Protein AF-G7V7B1-F1 (afdb_monomer)

Organism: Thermovirga lienii (strain ATCC BAA-1197 / DSM 17291 / Cas60314) (NCBI:txid580340)

Structure (mmCIF, N/CA/C/O backbone):
data_AF-G7V7B1-F1
#
_entry.id   AF-G7V7B1-F1
#
loop_
_atom_site.group_PDB
_atom_site.id
_atom_site.type_symbol
_atom_site.label_atom_id
_atom_site.label_alt_id
_atom_site.label_comp_id
_atom_site.label_asym_id
_atom_site.label_entity_id
_atom_site.label_seq_id
_atom_site.pdbx_PDB_ins_code
_atom_site.Cartn_x
_atom_site.Cartn_y
_atom_site.Cartn_z
_atom_site.occupancy
_atom_site.B_iso_or_equiv
_atom_site.auth_seq_id
_atom_site.auth_comp_id
_atom_site.auth_asym_id
_atom_site.auth_atom_id
_atom_site.pdbx_PDB_model_num
ATOM 1 N N . MET A 1 1 ? -6.960 -19.349 22.066 1.00 80.69 1 MET A N 1
ATOM 2 C CA . MET A 1 1 ? -5.836 -18.392 22.215 1.00 80.69 1 MET A CA 1
ATOM 3 C C . MET A 1 1 ? -4.649 -18.876 21.386 1.00 80.69 1 MET A C 1
ATOM 5 O O . MET A 1 1 ? -4.657 -20.028 20.990 1.00 80.69 1 MET A O 1
ATOM 9 N N . ILE A 1 2 ? -3.651 -18.029 21.088 1.00 90.62 2 ILE A N 1
ATOM 10 C CA . ILE A 1 2 ? -2.519 -18.373 20.193 1.00 90.62 2 ILE A CA 1
ATOM 11 C C . ILE A 1 2 ? -1.855 -19.714 20.538 1.00 90.62 2 ILE A C 1
ATOM 13 O O . ILE A 1 2 ? -1.586 -20.502 19.638 1.00 90.62 2 ILE A O 1
ATOM 17 N N . ASN A 1 3 ? -1.660 -19.998 21.828 1.00 92.38 3 ASN A N 1
ATOM 18 C CA . ASN A 1 3 ? -1.053 -21.248 22.294 1.00 92.38 3 ASN A CA 1
ATOM 19 C C . ASN 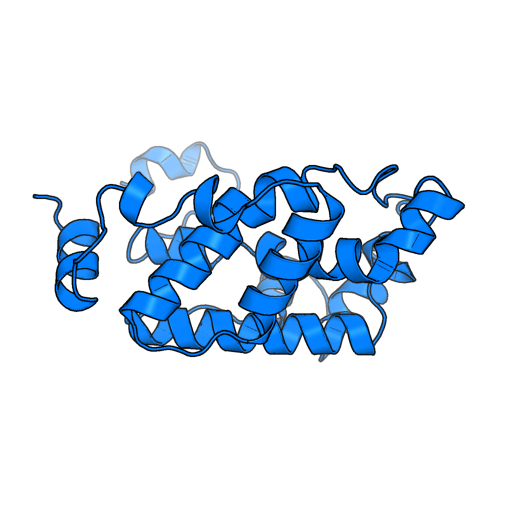A 1 3 ? -1.814 -22.501 21.830 1.00 92.38 3 ASN A C 1
ATOM 21 O O . ASN A 1 3 ? -1.189 -23.532 21.625 1.00 92.38 3 ASN A O 1
ATOM 25 N N . ASP A 1 4 ? -3.128 -22.395 21.617 1.00 95.56 4 ASP A N 1
ATOM 26 C CA . ASP A 1 4 ? -3.980 -23.516 21.201 1.00 95.56 4 ASP A CA 1
ATOM 27 C C . ASP A 1 4 ? -3.823 -23.844 19.710 1.00 95.56 4 ASP A C 1
ATOM 29 O O . ASP A 1 4 ? -4.258 -24.899 19.263 1.00 95.56 4 ASP A O 1
ATOM 33 N N . ILE A 1 5 ? -3.247 -22.925 18.926 1.00 96.06 5 ILE A N 1
ATOM 34 C CA . ILE A 1 5 ? -3.072 -23.097 17.479 1.00 96.06 5 ILE A CA 1
ATOM 35 C C . ILE A 1 5 ? -1.609 -23.060 17.034 1.00 96.06 5 ILE A C 1
ATOM 37 O O . ILE A 1 5 ? -1.323 -23.432 15.902 1.00 96.06 5 ILE A O 1
ATOM 41 N N . GLN A 1 6 ? -0.678 -22.633 17.893 1.00 96.00 6 GLN A N 1
ATOM 42 C CA . GLN A 1 6 ? 0.736 -22.448 17.546 1.00 96.00 6 GLN A CA 1
ATOM 43 C C . GLN A 1 6 ? 1.381 -23.712 16.961 1.00 96.00 6 GLN A C 1
ATOM 45 O O . GLN A 1 6 ? 2.219 -23.596 16.071 1.00 96.00 6 GLN A O 1
ATOM 50 N N . GLU A 1 7 ? 0.985 -24.903 17.416 1.00 96.44 7 GLU A N 1
ATOM 51 C CA . GLU A 1 7 ? 1.515 -26.177 16.909 1.00 96.44 7 GLU A CA 1
A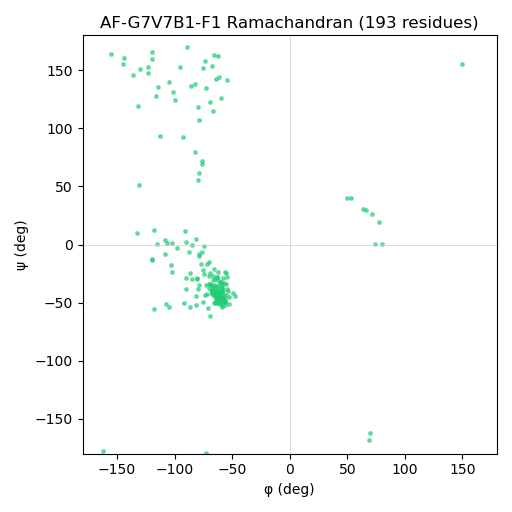TOM 52 C C . GLU A 1 7 ? 1.234 -26.415 15.413 1.00 96.44 7 GLU A C 1
ATOM 54 O O . GLU A 1 7 ? 1.987 -27.128 14.754 1.00 96.44 7 GLU A O 1
ATOM 59 N N . TYR A 1 8 ? 0.194 -25.781 14.857 1.00 96.50 8 TYR A N 1
ATOM 60 C CA . TYR A 1 8 ? -0.178 -25.909 13.445 1.00 96.50 8 TYR A CA 1
ATOM 61 C C . TYR A 1 8 ? 0.542 -24.905 12.534 1.00 96.50 8 TYR A C 1
ATOM 63 O O . TYR A 1 8 ? 0.399 -24.988 11.314 1.00 96.50 8 TYR A O 1
ATOM 71 N N . PHE A 1 9 ? 1.307 -23.956 13.091 1.00 94.81 9 PHE A N 1
ATOM 72 C CA . PHE A 1 9 ? 2.004 -22.928 12.319 1.00 94.81 9 PHE A CA 1
ATOM 73 C C . PHE A 1 9 ? 3.525 -23.066 12.463 1.00 94.81 9 PHE A C 1
ATOM 75 O O . PHE A 1 9 ? 4.043 -23.057 13.578 1.00 94.81 9 PHE A O 1
ATOM 82 N N . PRO A 1 10 ? 4.274 -23.113 11.345 1.00 93.06 10 PRO A N 1
ATOM 83 C CA . PRO A 1 10 ? 5.731 -23.261 11.366 1.00 93.06 10 PRO A CA 1
ATOM 84 C C . PRO A 1 10 ? 6.467 -21.978 11.789 1.00 93.06 10 PRO A C 1
ATOM 86 O O . PRO A 1 10 ? 7.693 -21.964 11.850 1.00 93.06 10 PRO A O 1
ATOM 89 N N . ILE A 1 11 ? 5.729 -20.895 12.053 1.00 91.31 11 ILE A N 1
ATOM 90 C CA . ILE A 1 11 ? 6.247 -19.590 12.462 1.00 91.31 11 ILE A CA 1
ATOM 91 C C . ILE A 1 11 ? 5.628 -19.169 13.802 1.00 91.31 11 ILE A C 1
ATOM 93 O O . ILE A 1 11 ? 4.462 -19.490 14.060 1.00 91.31 11 ILE A O 1
ATOM 97 N N . PRO A 1 12 ? 6.364 -18.431 14.652 1.00 91.50 12 PRO A N 1
ATOM 98 C CA . PRO A 1 12 ? 5.803 -17.870 15.874 1.00 91.50 12 PRO A CA 1
ATOM 99 C C . PRO A 1 12 ? 4.630 -16.935 15.564 1.00 91.50 12 PRO A C 1
ATOM 101 O O . PRO A 1 12 ? 4.760 -15.987 14.788 1.00 91.50 12 PRO A O 1
ATOM 104 N N . LEU A 1 13 ? 3.486 -17.187 16.190 1.00 93.44 13 LEU A N 1
ATOM 105 C CA . LEU A 1 13 ? 2.318 -16.325 16.100 1.00 93.44 13 LEU A CA 1
ATOM 106 C C . LEU A 1 13 ? 2.414 -15.216 17.151 1.00 93.44 13 LEU A C 1
ATOM 108 O O . LEU A 1 13 ? 2.713 -15.463 18.320 1.00 93.44 13 LEU A O 1
ATOM 112 N N . ARG A 1 14 ? 2.096 -13.982 16.750 1.00 91.25 14 ARG A N 1
ATOM 113 C CA . ARG A 1 14 ? 2.013 -12.828 17.653 1.00 91.25 14 ARG A CA 1
ATOM 114 C C . ARG A 1 14 ? 0.580 -12.324 17.723 1.00 91.25 14 ARG A C 1
ATOM 116 O O . ARG A 1 14 ? -0.071 -12.158 16.696 1.00 91.25 14 ARG A O 1
ATOM 123 N N . ALA A 1 15 ? 0.111 -12.032 18.933 1.00 92.56 15 ALA A N 1
ATOM 124 C CA . ALA A 1 15 ? -1.155 -11.337 19.109 1.00 92.56 15 ALA A CA 1
ATOM 125 C C . ALA A 1 15 ? -0.998 -9.890 18.633 1.00 92.56 15 ALA A C 1
ATOM 127 O O . ALA A 1 15 ? -0.141 -9.157 19.131 1.00 92.56 15 ALA A O 1
ATOM 128 N N . ALA A 1 16 ? -1.824 -9.494 17.671 1.00 93.31 16 ALA A N 1
ATOM 129 C CA . ALA A 1 16 ? -2.043 -8.090 17.365 1.00 93.31 16 ALA A CA 1
ATOM 130 C C . ALA A 1 16 ? -2.943 -7.466 18.446 1.00 93.31 16 ALA A C 1
ATOM 132 O O . ALA A 1 16 ? -3.770 -8.155 19.046 1.00 93.31 16 ALA A O 1
ATOM 133 N N . LYS A 1 17 ? -2.800 -6.161 18.676 1.00 93.50 17 LYS A N 1
ATOM 134 C CA . LYS A 1 17 ? -3.619 -5.353 19.582 1.00 93.50 17 LYS A CA 1
ATOM 135 C C . LYS A 1 17 ? -5.096 -5.459 19.222 1.00 93.50 17 LYS A C 1
ATOM 137 O O . LYS A 1 17 ? -5.928 -5.659 20.097 1.00 93.50 17 LYS A O 1
ATOM 142 N N . ASN A 1 18 ? -5.407 -5.323 17.936 1.00 95.06 18 ASN A N 1
ATOM 143 C CA . ASN A 1 18 ? -6.736 -5.514 17.370 1.00 95.06 18 ASN A CA 1
ATOM 144 C C . ASN A 1 18 ? -6.633 -5.716 15.845 1.00 95.06 18 ASN A C 1
ATOM 146 O O . ASN A 1 18 ? -5.538 -5.745 15.278 1.00 95.06 18 ASN A O 1
ATOM 150 N N . VAL A 1 19 ? -7.772 -5.865 15.165 1.00 94.56 19 VAL A N 1
ATOM 151 C CA . VAL A 1 19 ? -7.802 -6.136 13.716 1.00 94.56 19 VAL A CA 1
ATOM 152 C C . VAL A 1 19 ? -7.274 -4.985 12.850 1.00 94.56 19 VAL A C 1
ATOM 154 O O . VAL A 1 19 ? -6.852 -5.248 11.725 1.00 94.56 19 VAL A O 1
ATOM 157 N N . LEU A 1 20 ? -7.233 -3.741 13.349 1.00 96.50 20 LEU A N 1
ATOM 158 C CA . LEU A 1 20 ? -6.642 -2.624 12.601 1.00 96.50 20 LEU A CA 1
ATOM 159 C C . LEU A 1 20 ? -5.128 -2.757 12.495 1.00 96.50 20 LEU A C 1
ATOM 161 O O . LEU A 1 20 ? -4.577 -2.463 11.442 1.00 96.50 20 LEU A O 1
ATOM 165 N N . GLU A 1 21 ? -4.455 -3.248 13.541 1.00 97.38 21 GLU A N 1
ATOM 166 C CA . GLU A 1 21 ? -3.015 -3.521 13.461 1.00 97.38 21 GLU A CA 1
ATOM 167 C C . GLU A 1 21 ? -2.720 -4.533 12.351 1.00 97.38 21 GLU A C 1
ATOM 169 O O . GLU A 1 21 ? -1.801 -4.326 11.571 1.00 97.38 21 GLU A O 1
ATOM 174 N N . ILE A 1 22 ? -3.547 -5.571 12.208 1.00 95.19 22 ILE A N 1
ATOM 175 C CA . ILE A 1 22 ? -3.400 -6.552 11.125 1.00 95.19 22 ILE A CA 1
ATOM 176 C C . ILE A 1 22 ? -3.656 -5.894 9.762 1.00 95.19 22 ILE A C 1
ATOM 178 O O . ILE A 1 22 ? -2.835 -6.022 8.854 1.00 95.19 22 ILE A O 1
ATOM 182 N N . GLY A 1 23 ? -4.773 -5.174 9.619 1.00 95.94 23 GLY A N 1
ATOM 183 C CA . GLY A 1 23 ? -5.161 -4.540 8.356 1.00 95.94 23 GLY A CA 1
ATOM 184 C C . GLY A 1 23 ? -4.143 -3.506 7.867 1.00 95.94 23 GLY A C 1
ATOM 185 O O . GLY A 1 23 ? -3.745 -3.528 6.704 1.00 95.94 23 GLY A O 1
ATOM 186 N N . PHE A 1 24 ? -3.664 -2.642 8.762 1.00 97.75 24 PHE A N 1
ATOM 187 C CA . PHE A 1 24 ? -2.713 -1.575 8.439 1.00 97.75 24 PHE A CA 1
ATOM 188 C C . PHE A 1 24 ? -1.266 -2.074 8.302 1.00 97.75 24 PHE A C 1
ATOM 190 O O . PHE A 1 24 ? -0.397 -1.312 7.879 1.00 97.75 24 PHE A O 1
ATOM 197 N N . SER A 1 25 ? -0.975 -3.332 8.645 1.00 96.62 25 SER A N 1
ATOM 198 C CA . SER A 1 25 ? 0.353 -3.943 8.483 1.00 96.62 25 SER A CA 1
ATOM 199 C C . SER A 1 25 ? 0.568 -4.632 7.132 1.00 96.62 25 SER A C 1
ATOM 201 O O . SER A 1 25 ? 1.643 -5.188 6.911 1.00 96.62 25 SER A O 1
ATOM 203 N N . ASN A 1 26 ? -0.399 -4.604 6.211 1.00 96.88 26 ASN A N 1
ATOM 204 C CA . ASN A 1 26 ? -0.239 -5.247 4.908 1.00 96.88 26 ASN A CA 1
ATOM 205 C C . ASN A 1 26 ? 0.617 -4.400 3.945 1.00 96.88 26 ASN A C 1
ATOM 207 O O . ASN A 1 26 ? 0.153 -3.399 3.405 1.00 96.88 26 ASN A O 1
ATOM 211 N N . MET A 1 27 ? 1.860 -4.822 3.691 1.00 96.50 27 MET A N 1
ATOM 212 C CA . MET A 1 27 ? 2.809 -4.074 2.853 1.00 96.50 27 MET A CA 1
ATOM 213 C C . MET A 1 27 ? 2.466 -4.051 1.360 1.00 96.50 27 MET A C 1
ATOM 215 O O . MET A 1 27 ? 2.980 -3.190 0.641 1.00 96.50 27 MET A O 1
ATOM 219 N N . ASN A 1 28 ? 1.567 -4.921 0.887 1.00 97.88 28 ASN A N 1
ATOM 220 C CA . ASN A 1 28 ? 1.117 -4.906 -0.506 1.00 97.88 28 ASN A CA 1
ATOM 221 C C . ASN A 1 28 ? 0.584 -3.528 -0.906 1.00 97.88 28 ASN A C 1
ATOM 223 O O . ASN A 1 28 ? 0.874 -3.053 -1.999 1.00 97.88 28 ASN A O 1
ATOM 227 N N . MET A 1 29 ? -0.121 -2.857 0.012 1.00 97.69 29 MET A N 1
ATOM 228 C CA . MET A 1 29 ? -0.725 -1.548 -0.231 1.00 97.69 29 MET A CA 1
ATOM 229 C C . MET A 1 29 ? 0.312 -0.464 -0.550 1.00 97.69 29 MET A C 1
ATOM 231 O O . MET A 1 29 ? 0.025 0.457 -1.305 1.00 97.69 29 MET A O 1
ATOM 235 N N . ILE A 1 30 ? 1.520 -0.589 0.007 1.00 98.38 30 ILE A N 1
ATOM 236 C CA . ILE A 1 30 ? 2.620 0.351 -0.213 1.00 98.38 30 ILE A CA 1
ATOM 237 C C . ILE A 1 30 ? 3.315 0.042 -1.534 1.00 98.38 30 ILE A C 1
ATOM 239 O O . ILE A 1 30 ? 3.614 0.945 -2.318 1.00 98.38 30 ILE A O 1
ATOM 243 N N . VAL A 1 31 ? 3.572 -1.241 -1.791 1.00 97.31 31 VAL A N 1
ATOM 244 C CA . VAL A 1 31 ? 4.445 -1.647 -2.890 1.00 97.31 31 VAL A CA 1
ATOM 245 C C . VAL A 1 31 ? 3.683 -1.778 -4.205 1.00 97.31 31 VAL A C 1
ATOM 247 O O . VAL A 1 31 ? 4.075 -1.163 -5.198 1.00 97.31 31 VAL A O 1
ATOM 250 N N . HIS A 1 32 ? 2.601 -2.557 -4.236 1.00 98.31 32 HIS A N 1
ATOM 251 C CA . HIS A 1 32 ? 2.023 -3.009 -5.497 1.00 98.31 32 HIS A CA 1
ATOM 252 C C . HIS A 1 32 ? 1.321 -1.903 -6.294 1.00 98.31 32 HIS A C 1
ATOM 254 O O . HIS A 1 32 ? 1.717 -1.710 -7.449 1.00 98.31 32 HIS A O 1
ATOM 260 N N . PRO A 1 33 ? 0.349 -1.143 -5.739 1.00 98.44 33 PRO A N 1
ATOM 261 C CA . PRO A 1 33 ? -0.392 -0.166 -6.533 1.00 98.44 33 PRO A CA 1
ATOM 262 C C . PRO A 1 33 ? 0.520 0.908 -7.121 1.00 98.44 33 PRO A C 1
ATOM 264 O O . PRO A 1 33 ? 0.431 1.217 -8.308 1.00 98.44 33 PRO A O 1
ATOM 267 N N . THR A 1 34 ? 1.463 1.404 -6.316 1.00 98.31 34 THR A N 1
ATOM 268 C CA . THR A 1 34 ? 2.449 2.409 -6.727 1.00 98.31 34 THR A CA 1
ATOM 269 C C . THR A 1 34 ? 3.335 1.908 -7.865 1.00 98.31 34 THR A C 1
ATOM 271 O O . THR A 1 34 ? 3.520 2.614 -8.858 1.00 98.31 34 THR A O 1
ATOM 274 N N . THR A 1 35 ? 3.872 0.686 -7.755 1.00 98.44 35 THR A N 1
ATOM 275 C CA . THR A 1 35 ? 4.753 0.130 -8.789 1.00 98.44 35 THR A CA 1
ATOM 276 C C . THR A 1 35 ? 3.998 -0.147 -10.083 1.00 98.44 35 THR A C 1
ATOM 278 O O . THR A 1 35 ? 4.521 0.176 -11.149 1.00 98.44 35 THR A O 1
ATOM 281 N N . VAL A 1 36 ? 2.778 -0.697 -10.023 1.00 98.56 36 VAL A N 1
ATOM 282 C CA . VAL A 1 36 ? 1.967 -0.930 -11.231 1.00 98.56 36 VAL A CA 1
ATOM 283 C C . VAL A 1 36 ? 1.613 0.392 -11.903 1.00 98.56 36 VAL A C 1
ATOM 285 O O . VAL A 1 36 ? 1.872 0.541 -13.094 1.00 98.56 36 VAL A O 1
ATOM 288 N N . LEU A 1 37 ? 1.091 1.366 -11.150 1.00 98.62 37 LEU A N 1
ATOM 289 C CA . LEU A 1 37 ? 0.693 2.671 -11.682 1.00 98.62 37 LEU A CA 1
ATOM 290 C C . LEU A 1 37 ? 1.853 3.365 -12.408 1.00 98.62 37 LEU A C 1
ATOM 292 O O . LEU A 1 37 ? 1.705 3.801 -13.548 1.00 98.62 37 LEU A O 1
ATOM 296 N N . LEU A 1 38 ? 3.030 3.417 -11.779 1.00 98.62 38 LEU A N 1
ATOM 297 C CA . LEU A 1 38 ? 4.207 4.081 -12.349 1.00 98.62 38 LEU A CA 1
ATOM 298 C C . LEU A 1 38 ? 4.904 3.277 -13.457 1.00 98.62 38 LEU A C 1
ATOM 300 O O . LEU A 1 38 ? 5.807 3.800 -14.109 1.00 98.62 38 LEU A O 1
ATOM 304 N N . ASN A 1 39 ? 4.474 2.038 -13.706 1.00 98.69 39 ASN A N 1
ATOM 305 C CA . ASN A 1 39 ? 4.945 1.210 -14.813 1.00 98.69 39 ASN A CA 1
ATOM 306 C C . ASN A 1 39 ? 3.825 0.838 -15.802 1.00 98.69 39 ASN A C 1
ATOM 308 O O . ASN A 1 39 ? 4.068 -0.005 -16.660 1.00 98.69 39 ASN A O 1
ATOM 312 N N . ALA A 1 40 ? 2.638 1.457 -15.746 1.00 98.56 40 ALA A N 1
ATOM 313 C CA . ALA A 1 40 ? 1.477 1.064 -16.556 1.00 98.56 40 ALA A CA 1
ATOM 314 C C . ALA A 1 40 ? 1.800 0.974 -18.061 1.00 98.56 40 ALA A C 1
ATOM 316 O O . ALA A 1 40 ? 1.640 -0.082 -18.670 1.00 98.56 40 ALA A O 1
ATOM 317 N N . GLY A 1 41 ? 2.396 2.024 -18.638 1.00 98.25 41 GLY A N 1
ATOM 318 C CA . GLY A 1 41 ? 2.798 2.008 -20.050 1.00 98.25 41 GLY A CA 1
ATOM 319 C C . GLY A 1 41 ? 3.901 0.988 -20.374 1.00 98.25 41 GLY A C 1
ATOM 320 O O . GLY A 1 41 ? 3.946 0.447 -21.479 1.00 98.25 41 GLY A O 1
ATOM 321 N N . ARG A 1 42 ? 4.786 0.668 -19.418 1.00 98.06 42 ARG A N 1
ATOM 322 C CA . ARG A 1 42 ? 5.798 -0.390 -19.587 1.00 98.06 42 ARG A CA 1
ATOM 323 C C . ARG A 1 42 ? 5.155 -1.774 -19.561 1.00 98.06 42 ARG A C 1
ATOM 325 O O . ARG A 1 42 ? 5.512 -2.610 -20.384 1.00 98.06 42 ARG A O 1
ATOM 332 N N . ILE A 1 43 ? 4.207 -2.002 -18.653 1.00 98.56 43 ILE A N 1
ATOM 333 C CA . ILE A 1 43 ? 3.425 -3.240 -18.572 1.00 98.56 43 ILE A CA 1
ATOM 334 C C . ILE A 1 43 ? 2.728 -3.488 -19.909 1.00 98.56 43 ILE A C 1
ATOM 336 O O . ILE A 1 43 ? 2.928 -4.541 -20.506 1.00 98.56 43 ILE A O 1
ATOM 340 N N . GLU A 1 44 ? 2.007 -2.495 -20.427 1.00 98.06 44 GLU A N 1
ATOM 341 C CA . GLU A 1 44 ? 1.258 -2.626 -21.680 1.00 98.06 44 GLU A CA 1
ATOM 342 C C . GLU A 1 44 ? 2.165 -2.815 -22.902 1.00 98.06 44 GLU A C 1
ATOM 344 O O . GLU A 1 44 ? 1.886 -3.656 -23.753 1.00 98.06 44 GLU A O 1
ATOM 349 N N . SER A 1 45 ? 3.270 -2.068 -22.993 1.00 98.12 45 SER A N 1
ATOM 350 C CA . SER A 1 45 ? 4.161 -2.131 -24.164 1.00 98.12 45 SER A CA 1
ATOM 351 C C . SER A 1 45 ? 5.031 -3.386 -24.222 1.00 98.12 45 SER A C 1
ATOM 353 O O . SER A 1 45 ? 5.446 -3.786 -25.308 1.00 98.12 45 SER A O 1
ATOM 355 N N . THR A 1 46 ? 5.319 -4.004 -23.075 1.00 97.56 46 THR A N 1
ATOM 356 C CA . THR A 1 46 ? 6.195 -5.187 -22.990 1.00 97.56 46 THR A CA 1
ATOM 357 C C . THR A 1 46 ? 5.442 -6.477 -22.674 1.00 97.56 46 THR A C 1
ATOM 359 O O . THR A 1 46 ? 6.040 -7.547 -22.700 1.00 97.56 46 THR A O 1
ATOM 362 N N . GLY A 1 47 ? 4.148 -6.402 -22.346 1.00 97.12 47 GLY A N 1
ATOM 363 C CA . GLY A 1 47 ? 3.401 -7.540 -21.808 1.00 97.12 47 GLY A CA 1
ATOM 364 C C . GLY A 1 47 ? 3.934 -8.009 -20.451 1.00 97.12 47 GLY A C 1
ATOM 365 O O . GLY A 1 47 ? 3.873 -9.202 -20.152 1.00 97.12 47 GLY A O 1
ATOM 366 N N . GLY A 1 48 ? 4.490 -7.090 -19.654 1.00 96.25 48 GLY A N 1
ATOM 367 C CA . GLY A 1 48 ? 5.098 -7.391 -18.354 1.00 96.25 48 GLY A CA 1
ATOM 368 C C . GLY A 1 48 ? 6.497 -8.014 -18.425 1.00 96.25 48 GLY A C 1
ATOM 369 O O . GLY A 1 48 ? 6.939 -8.614 -17.448 1.00 96.25 48 GLY A O 1
ATOM 370 N N . ASP A 1 49 ? 7.211 -7.887 -19.548 1.00 96.38 49 ASP A N 1
ATOM 371 C CA . ASP A 1 49 ? 8.555 -8.464 -19.716 1.00 96.38 49 ASP A CA 1
ATOM 372 C C . ASP A 1 49 ? 9.652 -7.620 -19.034 1.00 96.38 49 ASP A C 1
ATOM 374 O O . ASP A 1 49 ? 10.538 -7.034 -19.659 1.00 96.38 49 ASP A O 1
ATOM 378 N N . PHE A 1 50 ? 9.542 -7.493 -17.713 1.00 96.00 50 PHE A N 1
ATOM 379 C CA . PHE A 1 50 ? 10.550 -6.917 -16.831 1.00 96.00 50 PHE A CA 1
ATOM 380 C C . PHE A 1 50 ? 10.391 -7.464 -15.408 1.00 96.00 50 PHE A C 1
ATOM 382 O O . PHE A 1 50 ? 9.351 -8.018 -15.049 1.00 96.00 50 PHE A O 1
ATOM 389 N N . ARG A 1 51 ? 11.420 -7.292 -14.573 1.00 95.50 51 ARG A N 1
ATOM 390 C CA . ARG A 1 51 ? 11.374 -7.694 -13.162 1.00 95.50 51 ARG A CA 1
ATOM 391 C C . ARG A 1 51 ? 10.621 -6.642 -12.357 1.00 95.50 51 ARG A C 1
ATOM 393 O O . ARG A 1 51 ? 11.063 -5.494 -12.277 1.00 95.50 51 ARG A O 1
ATOM 400 N N . PHE A 1 52 ? 9.512 -7.015 -11.739 1.00 95.94 52 PHE A N 1
ATOM 401 C CA . PHE A 1 52 ? 8.595 -6.111 -11.055 1.00 95.94 52 PHE A CA 1
ATOM 402 C C . PHE A 1 52 ? 9.288 -5.287 -9.968 1.00 95.94 52 PHE A C 1
ATOM 404 O O . PHE A 1 52 ? 9.174 -4.062 -9.946 1.00 95.94 52 PHE A O 1
ATOM 411 N N . TYR A 1 53 ? 10.054 -5.947 -9.097 1.00 95.56 53 TYR A N 1
ATOM 412 C CA . TYR A 1 53 ? 10.780 -5.270 -8.025 1.00 95.56 53 TYR A CA 1
ATOM 413 C C . TYR A 1 53 ? 12.089 -4.660 -8.532 1.00 95.56 53 TYR A C 1
ATOM 415 O O . TYR A 1 53 ? 12.307 -3.464 -8.362 1.00 95.56 53 TYR A O 1
ATOM 423 N N . THR A 1 54 ? 12.937 -5.447 -9.203 1.00 95.00 54 THR A N 1
ATOM 424 C CA . THR A 1 54 ? 14.271 -4.992 -9.634 1.00 95.00 54 THR A CA 1
ATOM 425 C C . THR A 1 54 ? 14.238 -3.859 -10.656 1.00 95.00 54 THR A C 1
ATOM 427 O O . THR A 1 54 ? 15.021 -2.920 -10.541 1.00 95.00 54 THR A O 1
ATOM 430 N N . ASP A 1 55 ? 13.359 -3.937 -11.656 1.00 95.69 55 ASP A N 1
ATOM 431 C CA . ASP A 1 55 ? 13.296 -2.948 -12.735 1.00 95.69 55 ASP A CA 1
ATOM 432 C C . ASP A 1 55 ? 12.141 -1.953 -12.559 1.00 95.69 55 ASP A C 1
ATOM 434 O O . ASP A 1 55 ? 12.195 -0.863 -13.133 1.00 95.69 55 ASP A O 1
ATOM 438 N N . GLY A 1 56 ? 11.089 -2.328 -11.821 1.00 96.69 56 GLY A N 1
ATOM 439 C CA . GLY A 1 56 ? 9.897 -1.502 -11.618 1.00 96.69 56 GLY A CA 1
ATOM 440 C C . GLY A 1 56 ? 9.975 -0.571 -10.407 1.00 96.69 56 GLY A C 1
ATOM 441 O O . GLY A 1 56 ? 9.386 0.513 -10.443 1.00 96.69 56 GLY A O 1
ATOM 442 N N . VAL A 1 57 ? 10.727 -0.932 -9.361 1.00 97.38 57 VAL A N 1
ATOM 443 C CA . VAL A 1 57 ? 10.992 -0.047 -8.218 1.00 97.38 57 VAL A CA 1
ATOM 444 C C . VAL A 1 57 ? 12.295 0.699 -8.485 1.00 97.38 57 VAL A C 1
ATOM 446 O O . VAL A 1 57 ? 13.378 0.218 -8.187 1.00 97.38 57 VAL A O 1
ATOM 449 N N . THR A 1 58 ? 12.201 1.889 -9.071 1.00 97.81 58 THR A N 1
ATOM 450 C CA . THR A 1 58 ? 13.339 2.815 -9.233 1.00 97.81 58 THR A CA 1
ATOM 451 C C . THR A 1 58 ? 13.463 3.744 -8.013 1.00 97.81 58 THR A C 1
ATOM 453 O O . THR A 1 58 ? 12.536 3.792 -7.201 1.00 97.81 58 THR A O 1
ATOM 456 N N . PRO A 1 59 ? 14.549 4.533 -7.850 1.00 98.19 59 PRO A N 1
ATOM 457 C CA . PRO A 1 59 ? 14.713 5.402 -6.678 1.00 98.19 59 PRO A CA 1
ATOM 458 C C . PRO A 1 59 ? 13.530 6.346 -6.414 1.00 98.19 59 PRO A C 1
ATOM 460 O O . PRO A 1 59 ? 13.121 6.528 -5.269 1.00 98.19 59 PRO A O 1
ATOM 463 N N . SER A 1 60 ? 12.940 6.924 -7.463 1.00 98.56 60 SER A N 1
ATOM 464 C CA . SER A 1 60 ? 11.774 7.807 -7.327 1.00 98.56 60 SER A CA 1
ATOM 465 C C . SER A 1 60 ? 10.493 7.049 -6.980 1.00 98.56 60 SER A C 1
ATOM 467 O O . SER A 1 60 ? 9.690 7.564 -6.205 1.00 98.56 60 SER A O 1
ATOM 469 N N . VAL A 1 61 ? 10.319 5.829 -7.503 1.00 98.56 61 VAL A N 1
ATOM 470 C CA . VAL A 1 61 ? 9.195 4.947 -7.141 1.00 98.56 61 VAL A CA 1
ATOM 471 C C . VAL A 1 61 ? 9.304 4.561 -5.666 1.00 98.56 61 VAL A C 1
ATOM 473 O O . VAL A 1 61 ? 8.358 4.776 -4.916 1.00 98.56 61 VAL A O 1
ATOM 476 N N . GLY A 1 62 ? 10.481 4.104 -5.224 1.00 98.50 62 GLY A N 1
ATOM 477 C CA . GLY A 1 62 ? 10.754 3.779 -3.820 1.00 98.50 62 GLY A CA 1
ATOM 478 C C . GLY A 1 62 ? 10.512 4.965 -2.884 1.00 98.50 62 GLY A C 1
ATOM 479 O O . GLY A 1 62 ? 9.842 4.826 -1.866 1.00 98.50 62 GLY A O 1
ATOM 480 N N . LYS A 1 63 ? 10.952 6.170 -3.271 1.00 98.62 63 LYS A N 1
ATOM 481 C CA . LYS A 1 63 ? 10.667 7.395 -2.510 1.00 98.62 63 LYS A CA 1
ATOM 482 C C . LYS A 1 63 ? 9.164 7.667 -2.373 1.00 98.62 63 LYS A C 1
ATOM 484 O O . LYS A 1 63 ? 8.727 8.096 -1.308 1.00 98.62 63 LYS A O 1
ATOM 489 N N . LEU A 1 64 ? 8.373 7.457 -3.428 1.00 98.69 64 LEU A N 1
ATOM 490 C CA . LEU A 1 64 ? 6.922 7.647 -3.357 1.00 98.69 64 LEU A CA 1
ATOM 491 C C . LEU A 1 64 ? 6.266 6.606 -2.441 1.00 98.69 64 LEU A C 1
ATOM 493 O O . LEU A 1 64 ? 5.412 6.968 -1.636 1.00 98.69 64 LEU A O 1
ATOM 497 N N . GLN A 1 65 ? 6.719 5.352 -2.503 1.00 98.81 65 GLN A N 1
ATOM 498 C CA . GLN A 1 65 ? 6.284 4.284 -1.598 1.00 98.81 65 GLN A CA 1
ATOM 499 C C . GLN A 1 65 ? 6.581 4.637 -0.131 1.00 98.81 65 GLN A C 1
ATOM 501 O O . GLN A 1 65 ? 5.730 4.458 0.733 1.00 98.81 65 GLN A O 1
ATOM 506 N N . GLU A 1 66 ? 7.743 5.222 0.164 1.00 98.81 66 GLU A N 1
ATOM 507 C CA . GLU A 1 66 ? 8.079 5.690 1.516 1.00 98.81 66 GLU A CA 1
ATOM 508 C C . GLU A 1 66 ? 7.210 6.869 1.978 1.00 98.81 66 GLU A C 1
ATOM 510 O O . GLU A 1 66 ? 6.883 6.970 3.159 1.00 98.81 66 GLU A O 1
ATOM 515 N N . LEU A 1 67 ? 6.829 7.781 1.077 1.00 98.81 67 LEU A N 1
ATOM 516 C CA . LEU A 1 67 ? 5.905 8.873 1.405 1.00 98.81 67 LEU A CA 1
ATOM 517 C C . LEU A 1 67 ? 4.499 8.342 1.704 1.00 98.81 67 LEU A C 1
ATOM 519 O O . LEU A 1 67 ? 3.897 8.741 2.696 1.00 98.81 67 LEU A O 1
ATOM 523 N N . MET A 1 68 ? 4.027 7.395 0.899 1.00 98.69 68 MET A N 1
ATOM 524 C CA . MET A 1 68 ? 2.770 6.688 1.128 1.00 98.69 68 MET A CA 1
ATOM 525 C C . MET A 1 68 ? 2.782 5.917 2.459 1.00 98.69 68 MET A C 1
ATOM 527 O O . MET A 1 68 ? 1.808 5.928 3.211 1.00 98.69 68 MET A O 1
ATOM 531 N N . ASP A 1 69 ? 3.912 5.295 2.805 1.00 98.88 69 ASP A N 1
ATOM 532 C CA . ASP A 1 69 ? 4.080 4.601 4.082 1.00 98.88 69 ASP A CA 1
ATOM 533 C C . ASP A 1 69 ? 4.033 5.562 5.279 1.00 98.88 69 ASP A C 1
ATOM 535 O O . ASP A 1 69 ? 3.478 5.232 6.328 1.00 98.88 69 ASP A O 1
ATOM 539 N N . LYS A 1 70 ? 4.546 6.791 5.129 1.00 98.81 70 LYS A N 1
ATOM 540 C CA . LYS A 1 70 ? 4.433 7.820 6.176 1.00 98.81 70 LYS A CA 1
ATOM 541 C C . LYS A 1 70 ? 2.981 8.189 6.462 1.00 98.81 70 LYS A C 1
ATOM 543 O O . LYS A 1 70 ? 2.646 8.325 7.639 1.00 98.81 70 LYS A O 1
ATOM 548 N N . GLU A 1 71 ? 2.145 8.313 5.433 1.00 98.88 71 GLU A N 1
ATOM 549 C CA . GLU A 1 71 ? 0.700 8.533 5.590 1.00 98.88 71 GLU A CA 1
ATOM 550 C C . GLU A 1 71 ? 0.063 7.353 6.337 1.00 98.88 71 GLU A C 1
ATOM 552 O O . GLU A 1 71 ? -0.556 7.549 7.383 1.00 98.88 71 GLU A O 1
ATOM 557 N N . ARG A 1 72 ? 0.336 6.108 5.916 1.00 98.81 72 ARG A N 1
ATOM 558 C CA . ARG A 1 72 ? -0.121 4.892 6.619 1.00 98.81 72 ARG A CA 1
ATOM 559 C C . ARG A 1 72 ? 0.250 4.897 8.106 1.00 98.81 72 ARG A C 1
ATOM 561 O O . ARG A 1 72 ? -0.581 4.587 8.960 1.00 98.81 72 ARG A O 1
ATOM 568 N N . LEU A 1 73 ? 1.485 5.271 8.438 1.00 98.81 73 LEU A N 1
ATOM 569 C CA . LEU A 1 73 ? 1.948 5.359 9.824 1.00 98.81 73 LEU A CA 1
ATOM 570 C C . LEU A 1 73 ? 1.289 6.507 10.606 1.00 98.81 73 LEU A C 1
ATOM 572 O O . LEU A 1 73 ? 1.081 6.374 11.813 1.00 98.81 73 LEU A O 1
ATOM 576 N N . GLN A 1 74 ? 0.975 7.635 9.962 1.00 98.81 74 GLN A N 1
ATOM 577 C CA . GLN A 1 74 ? 0.215 8.727 10.584 1.00 98.81 74 GLN A CA 1
ATOM 578 C C . GLN A 1 74 ? -1.204 8.275 10.937 1.00 98.81 74 GLN A C 1
ATOM 580 O O . GLN A 1 74 ? -1.630 8.485 12.074 1.00 98.81 74 GLN A O 1
ATOM 585 N N . ILE A 1 75 ? -1.876 7.578 10.018 1.00 98.75 75 ILE A N 1
ATOM 586 C CA . ILE A 1 75 ? -3.205 6.996 10.244 1.00 98.75 75 ILE A CA 1
ATOM 587 C C . ILE A 1 75 ? -3.139 6.007 11.408 1.00 98.75 75 ILE A C 1
ATOM 589 O O . ILE A 1 75 ? -3.879 6.136 12.378 1.00 98.75 75 ILE A O 1
ATOM 593 N N . ALA A 1 76 ? -2.185 5.073 11.383 1.00 98.50 76 ALA A N 1
ATOM 594 C CA . ALA A 1 76 ? -2.011 4.095 12.453 1.00 98.50 76 ALA A CA 1
ATOM 595 C C . ALA A 1 76 ? -1.841 4.749 13.838 1.00 98.50 76 ALA A C 1
ATOM 597 O O . ALA A 1 76 ? -2.488 4.330 14.802 1.00 98.50 76 ALA A O 1
ATOM 598 N N . ARG A 1 77 ? -1.038 5.819 13.936 1.00 98.56 77 ARG A N 1
ATOM 599 C CA . ARG A 1 77 ? -0.862 6.572 15.188 1.00 98.56 77 ARG A CA 1
ATOM 600 C C . ARG A 1 77 ? -2.153 7.229 15.669 1.00 98.56 77 ARG A C 1
ATOM 602 O O . ARG A 1 77 ? -2.392 7.231 16.875 1.00 98.56 77 ARG A O 1
ATOM 609 N N . ALA A 1 78 ? -2.995 7.733 14.765 1.00 98.38 78 ALA A N 1
ATOM 610 C CA . ALA A 1 78 ? -4.293 8.300 15.133 1.00 98.38 78 ALA A CA 1
ATOM 611 C C . ALA A 1 78 ? -5.236 7.257 15.765 1.00 98.38 78 ALA A C 1
ATOM 613 O O . ALA A 1 78 ? -6.025 7.593 16.644 1.00 98.38 78 ALA A O 1
ATOM 614 N N . TYR A 1 79 ? -5.074 5.977 15.410 1.00 97.94 79 TYR A N 1
ATOM 615 C CA . TYR A 1 79 ? -5.771 4.842 16.033 1.00 97.94 79 TYR A CA 1
ATOM 616 C C . TYR A 1 79 ? -5.006 4.217 17.220 1.00 97.94 79 TYR A C 1
ATOM 618 O O . TYR A 1 79 ? -5.352 3.138 17.711 1.00 97.94 79 TYR A O 1
ATOM 626 N N . GLY A 1 80 ? -3.952 4.881 17.709 1.00 97.06 80 GLY A N 1
ATOM 627 C CA . GLY A 1 80 ? -3.148 4.417 18.840 1.00 97.06 80 GLY A CA 1
ATOM 628 C C . GLY A 1 80 ? -2.356 3.137 18.552 1.00 97.06 80 GLY A C 1
ATOM 629 O O . GLY A 1 80 ? -2.153 2.324 19.463 1.00 97.06 80 GLY A O 1
ATOM 630 N N . LEU A 1 81 ? -1.961 2.925 17.294 1.00 97.75 81 LEU A N 1
ATOM 631 C CA . LEU A 1 81 ? -1.154 1.796 16.837 1.00 97.75 81 LEU A CA 1
ATOM 632 C C . LEU A 1 81 ? 0.284 2.244 16.556 1.00 97.75 81 LEU A C 1
ATOM 634 O O . LEU A 1 81 ? 0.518 3.293 15.959 1.00 97.75 81 LEU A O 1
ATOM 638 N N . ASN A 1 82 ? 1.242 1.399 16.934 1.00 96.19 82 ASN A N 1
ATOM 639 C CA . ASN A 1 82 ? 2.661 1.579 16.633 1.00 96.1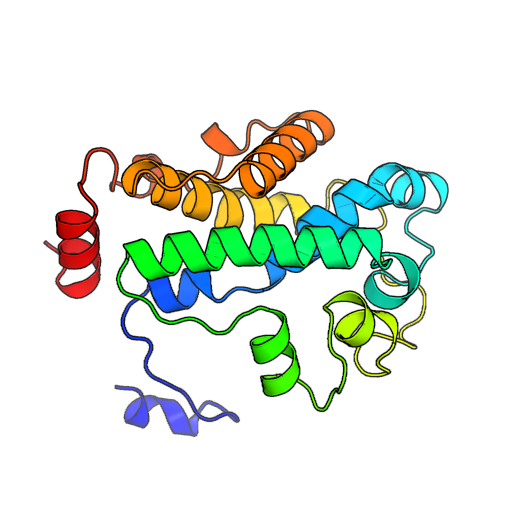9 82 ASN A CA 1
ATOM 640 C C . ASN A 1 82 ? 3.086 0.483 15.657 1.00 96.19 82 ASN A C 1
ATOM 642 O O . ASN A 1 82 ? 3.399 -0.632 16.070 1.00 96.19 82 ASN A O 1
ATOM 646 N N . LEU A 1 83 ? 3.038 0.789 14.363 1.00 97.56 83 LEU A N 1
ATOM 647 C CA . LEU A 1 83 ? 3.402 -0.151 13.305 1.00 97.56 83 LEU A CA 1
ATOM 648 C C . LEU A 1 83 ? 4.853 0.056 12.882 1.00 97.56 83 LEU A C 1
ATOM 650 O O . LEU A 1 83 ? 5.362 1.174 12.939 1.00 97.56 83 LEU A O 1
ATOM 654 N N . LEU A 1 84 ? 5.478 -1.013 12.391 1.00 97.81 84 LEU A N 1
ATOM 655 C CA . LEU A 1 84 ? 6.731 -0.912 11.647 1.00 97.81 84 LEU A CA 1
ATOM 656 C C . LEU A 1 84 ? 6.495 -0.126 10.354 1.00 97.81 84 LEU A C 1
ATOM 658 O O . LEU A 1 84 ? 5.455 -0.295 9.704 1.00 97.81 84 LEU A O 1
ATOM 662 N N . SER A 1 85 ? 7.461 0.701 9.968 1.00 98.38 85 SER A N 1
ATOM 663 C CA . SER A 1 85 ? 7.569 1.215 8.601 1.00 98.38 85 SER A CA 1
ATOM 664 C C . SER A 1 85 ? 7.784 0.072 7.608 1.00 98.38 85 SER A C 1
ATOM 666 O O . SER A 1 85 ? 8.202 -1.025 7.983 1.00 98.38 85 SER A O 1
ATOM 668 N N . ALA A 1 86 ? 7.539 0.325 6.325 1.00 97.62 86 ALA A N 1
ATOM 669 C CA . ALA A 1 86 ? 7.784 -0.653 5.272 1.00 97.62 86 ALA A CA 1
ATOM 670 C C . ALA A 1 86 ? 9.252 -1.113 5.247 1.0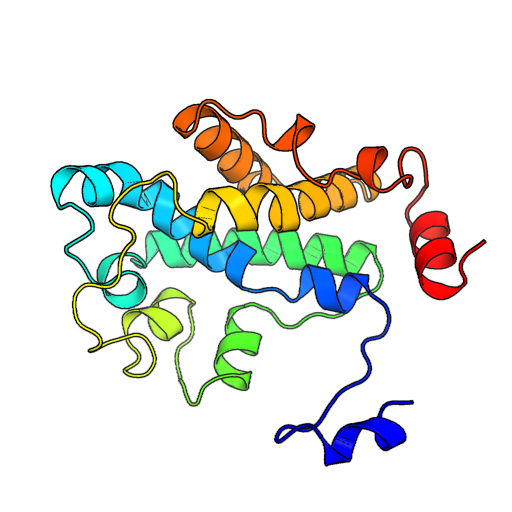0 97.62 86 ALA A C 1
ATOM 672 O O . ALA A 1 86 ? 9.522 -2.303 5.108 1.00 97.62 86 ALA A O 1
ATOM 673 N N . ILE A 1 87 ? 10.200 -0.195 5.467 1.00 97.81 87 ILE A N 1
ATOM 674 C CA . ILE A 1 87 ? 11.638 -0.499 5.561 1.00 97.81 87 ILE A CA 1
ATOM 675 C C . ILE A 1 87 ? 11.915 -1.459 6.726 1.00 97.81 87 ILE A C 1
ATOM 677 O O . ILE A 1 87 ? 12.549 -2.498 6.534 1.00 97.81 87 ILE A O 1
ATOM 681 N N . GLU A 1 88 ? 11.426 -1.141 7.927 1.00 97.56 88 GLU A N 1
ATOM 682 C CA . GLU A 1 88 ? 11.613 -1.984 9.117 1.00 97.56 88 GLU A CA 1
ATOM 683 C C . GLU A 1 88 ? 10.932 -3.349 8.963 1.00 97.56 88 GLU A C 1
ATOM 685 O O . GLU A 1 88 ? 11.500 -4.377 9.341 1.00 97.56 88 GLU A O 1
ATOM 690 N N . TRP A 1 89 ? 9.733 -3.375 8.376 1.00 96.12 89 TRP A N 1
ATOM 691 C CA . TRP A 1 89 ? 8.999 -4.609 8.123 1.00 96.12 89 TRP A CA 1
ATOM 692 C C . TRP A 1 89 ? 9.755 -5.512 7.147 1.00 96.12 89 TRP A C 1
ATOM 694 O O . TRP A 1 89 ? 9.950 -6.688 7.446 1.00 96.12 89 TRP A O 1
ATOM 704 N N . ILE A 1 90 ? 10.250 -4.971 6.027 1.00 94.81 90 ILE A N 1
ATOM 705 C CA . ILE A 1 90 ? 11.002 -5.746 5.029 1.00 94.81 90 ILE A CA 1
ATOM 706 C C . ILE A 1 90 ? 12.277 -6.333 5.650 1.00 94.81 90 ILE A C 1
ATOM 708 O O . ILE A 1 90 ? 12.537 -7.521 5.467 1.00 94.81 90 ILE A O 1
ATOM 712 N N . LYS A 1 91 ? 13.026 -5.543 6.434 1.00 94.94 91 LYS A N 1
ATOM 713 C CA . LYS A 1 91 ? 14.223 -6.013 7.160 1.00 94.94 91 LYS A CA 1
ATOM 714 C C . LYS A 1 91 ? 13.906 -7.092 8.204 1.00 94.94 91 LYS A C 1
ATOM 716 O O . LYS A 1 91 ? 14.757 -7.919 8.511 1.00 94.94 91 LYS A O 1
ATOM 721 N N . THR A 1 92 ? 12.694 -7.087 8.760 1.00 92.69 92 THR A N 1
ATOM 722 C CA . THR A 1 92 ? 12.242 -8.114 9.714 1.00 92.69 92 THR A CA 1
ATOM 723 C C . THR A 1 92 ? 11.804 -9.392 8.999 1.00 92.69 92 THR A C 1
ATOM 725 O O . THR A 1 92 ? 12.043 -10.492 9.491 1.00 92.69 92 THR A O 1
ATOM 728 N N . ALA A 1 93 ? 11.145 -9.255 7.848 1.00 89.62 93 ALA A N 1
ATOM 729 C CA . ALA A 1 93 ? 10.592 -10.374 7.094 1.00 89.62 93 ALA A CA 1
ATOM 730 C C . ALA A 1 93 ? 11.646 -11.107 6.248 1.00 89.62 93 ALA A C 1
ATOM 732 O O . ALA A 1 93 ? 11.510 -12.308 6.012 1.00 89.62 93 ALA A O 1
ATOM 733 N N . TYR A 1 94 ? 12.694 -10.407 5.807 1.00 89.12 94 TYR A N 1
ATOM 734 C CA . TYR A 1 94 ? 13.695 -10.940 4.888 1.00 89.12 94 TYR A CA 1
ATOM 735 C C . TYR A 1 94 ? 15.117 -10.563 5.325 1.00 89.12 94 TYR A C 1
ATOM 737 O O . TYR A 1 94 ? 15.328 -9.464 5.834 1.00 89.12 94 TYR A O 1
ATOM 745 N N . PRO A 1 95 ? 16.117 -11.437 5.094 1.00 88.81 95 PRO A N 1
ATOM 746 C CA . PRO A 1 95 ? 17.513 -11.185 5.451 1.00 88.81 95 PRO A CA 1
ATOM 747 C C . PRO A 1 95 ? 18.160 -10.205 4.459 1.00 88.81 95 PRO A C 1
AT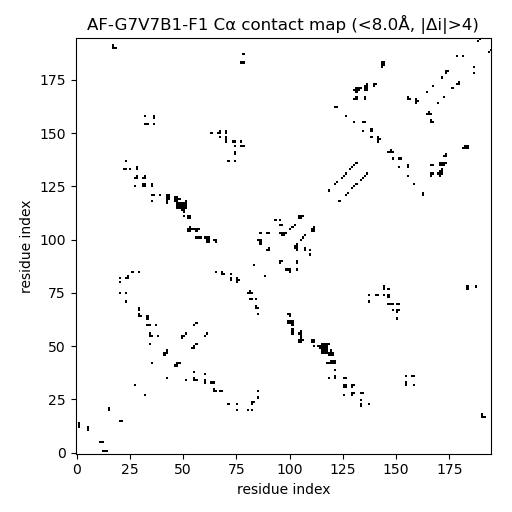OM 749 O O . PRO A 1 95 ? 18.956 -10.587 3.600 1.00 88.81 95 PRO A O 1
ATOM 752 N N . VAL A 1 96 ? 17.761 -8.937 4.537 1.00 91.50 96 VAL A N 1
ATOM 753 C CA . VAL A 1 96 ? 18.122 -7.892 3.577 1.00 91.50 96 VAL A CA 1
ATOM 754 C C . VAL A 1 96 ? 18.650 -6.644 4.280 1.00 91.50 96 VAL A C 1
ATOM 756 O O . VAL A 1 96 ? 18.248 -6.322 5.396 1.00 91.50 96 VAL A O 1
ATOM 759 N N . GLU A 1 97 ? 19.530 -5.912 3.601 1.00 90.69 97 GLU A N 1
ATOM 760 C CA . GLU A 1 97 ? 20.092 -4.642 4.067 1.00 90.69 97 GLU A CA 1
ATOM 761 C C . GLU A 1 97 ? 19.820 -3.532 3.042 1.00 90.69 97 GLU A C 1
ATOM 763 O O . GLU A 1 97 ? 19.669 -3.801 1.849 1.00 90.69 97 GLU A O 1
ATOM 768 N N . GLY A 1 98 ? 19.742 -2.284 3.507 1.00 93.75 98 GLY A N 1
ATOM 769 C CA . GLY A 1 98 ? 19.444 -1.112 2.680 1.00 93.75 98 GLY A CA 1
ATOM 770 C C . GLY A 1 98 ? 18.709 -0.025 3.461 1.00 93.75 98 GLY A C 1
ATOM 771 O O . GLY A 1 98 ? 18.028 -0.316 4.442 1.00 93.75 98 GLY A O 1
ATOM 772 N N . GLU A 1 99 ? 18.824 1.226 3.028 1.00 95.62 99 GLU A N 1
ATOM 773 C CA . GLU A 1 99 ? 18.279 2.382 3.766 1.00 95.62 99 GLU A CA 1
ATOM 774 C C . GLU A 1 99 ? 17.051 3.014 3.092 1.00 95.62 99 GLU A C 1
ATOM 776 O O . GLU A 1 99 ? 16.518 4.015 3.560 1.00 95.62 99 GLU A O 1
ATOM 781 N N . SER A 1 100 ? 16.578 2.416 1.999 1.00 97.62 100 SER A N 1
ATOM 782 C CA . SER A 1 100 ? 15.373 2.836 1.278 1.00 97.62 100 SER A CA 1
ATOM 783 C C . SER A 1 100 ? 14.617 1.628 0.741 1.00 97.62 100 SER A C 1
ATOM 785 O O . SER A 1 100 ? 15.202 0.557 0.548 1.00 97.62 100 SER A O 1
ATOM 787 N N . ILE A 1 101 ? 13.332 1.803 0.427 1.00 97.19 101 ILE A N 1
ATOM 788 C CA . ILE A 1 101 ? 12.529 0.749 -0.213 1.00 97.19 101 ILE A CA 1
ATOM 789 C C . ILE A 1 101 ? 13.158 0.330 -1.549 1.00 97.19 101 ILE A C 1
ATOM 791 O O . ILE A 1 101 ? 13.196 -0.857 -1.868 1.00 97.19 101 ILE A O 1
ATOM 795 N N . TYR A 1 102 ? 13.729 1.283 -2.294 1.00 97.06 102 TYR A N 1
ATOM 796 C CA . TYR A 1 102 ? 14.476 0.991 -3.517 1.00 97.06 102 TYR A CA 1
ATOM 797 C C . TYR A 1 102 ? 15.621 0.003 -3.273 1.00 97.06 102 TYR A C 1
ATOM 799 O O . TYR A 1 102 ? 15.748 -0.987 -3.988 1.00 97.06 102 TYR A O 1
ATOM 807 N N . GLU A 1 103 ? 16.458 0.244 -2.265 1.00 95.75 103 GLU A N 1
ATOM 808 C CA . GLU A 1 103 ? 17.590 -0.641 -1.984 1.00 95.75 103 GLU A CA 1
ATOM 809 C C . GLU A 1 103 ? 17.146 -2.014 -1.494 1.00 95.75 103 GLU A C 1
ATOM 811 O O . GLU A 1 103 ? 17.692 -3.023 -1.937 1.00 95.75 103 GLU A O 1
ATOM 816 N N . LEU A 1 104 ? 16.123 -2.053 -0.641 1.00 94.81 104 LEU A N 1
ATOM 817 C CA . LEU A 1 104 ? 15.621 -3.297 -0.070 1.00 94.81 104 LEU A CA 1
ATOM 818 C C . LEU A 1 104 ? 14.944 -4.197 -1.110 1.00 94.81 104 LEU A C 1
ATOM 820 O O . LEU A 1 104 ? 15.116 -5.413 -1.057 1.00 94.81 104 LEU A O 1
ATOM 824 N N . LEU A 1 105 ? 14.190 -3.616 -2.048 1.00 93.44 105 LEU A N 1
ATOM 825 C CA . LEU A 1 105 ? 13.449 -4.378 -3.056 1.00 93.44 105 LEU A CA 1
ATOM 826 C C . LEU A 1 105 ? 14.254 -4.577 -4.339 1.00 93.44 105 LEU A C 1
ATOM 828 O O . LEU A 1 105 ? 14.371 -5.695 -4.830 1.00 93.44 105 LEU A O 1
ATOM 832 N N . ALA A 1 106 ? 14.828 -3.516 -4.904 1.00 91.00 106 ALA A N 1
ATOM 833 C CA . ALA A 1 106 ? 15.422 -3.609 -6.232 1.00 91.00 106 ALA A CA 1
ATOM 834 C C . ALA A 1 106 ? 16.831 -4.217 -6.222 1.00 91.00 106 ALA A C 1
ATOM 836 O O . ALA A 1 106 ? 17.226 -4.856 -7.197 1.00 91.00 106 ALA A O 1
ATOM 837 N N . LYS A 1 107 ? 17.601 -4.042 -5.138 1.00 86.25 107 LYS A N 1
ATOM 838 C CA . LYS A 1 107 ? 18.998 -4.512 -5.068 1.00 86.25 107 LYS A CA 1
ATOM 839 C C . LYS A 1 107 ? 19.170 -5.857 -4.363 1.00 86.25 107 LYS A C 1
ATOM 841 O O . LYS A 1 107 ? 20.297 -6.349 -4.303 1.00 86.25 107 LYS A O 1
ATOM 846 N N . ASN A 1 108 ? 18.107 -6.454 -3.823 1.00 84.81 108 ASN A N 1
ATOM 847 C CA . ASN A 1 108 ? 18.239 -7.665 -3.025 1.00 84.81 108 ASN A CA 1
ATOM 848 C C . ASN A 1 108 ? 17.872 -8.949 -3.799 1.00 84.81 108 ASN A C 1
ATOM 850 O O . ASN A 1 108 ? 16.788 -9.007 -4.380 1.00 84.81 108 ASN A O 1
ATOM 854 N N . PRO A 1 109 ? 18.711 -10.007 -3.755 1.00 82.62 109 PRO A N 1
ATOM 855 C CA . PRO A 1 109 ? 18.438 -11.293 -4.405 1.00 82.62 109 PRO A CA 1
ATOM 856 C C . PRO A 1 109 ? 17.120 -11.964 -4.010 1.00 82.62 109 PRO A C 1
ATOM 858 O O . PRO A 1 109 ? 16.593 -12.741 -4.791 1.00 82.62 109 PRO A O 1
ATOM 861 N N . VAL A 1 110 ? 16.565 -11.677 -2.829 1.00 84.19 110 VAL A N 1
ATOM 862 C CA . VAL A 1 110 ? 15.254 -12.210 -2.419 1.00 84.19 110 VAL A CA 1
ATOM 863 C C . VAL A 1 110 ? 14.149 -11.799 -3.402 1.00 84.19 110 VAL A C 1
ATOM 865 O O . VAL A 1 110 ? 13.270 -12.600 -3.718 1.00 84.19 110 VAL A O 1
ATOM 868 N N . TYR A 1 111 ? 14.228 -10.573 -3.920 1.00 79.69 111 TYR A N 1
ATOM 869 C CA . TYR A 1 111 ? 13.261 -9.967 -4.840 1.00 79.69 111 TYR A CA 1
ATOM 870 C C . TYR A 1 111 ? 13.784 -9.869 -6.279 1.00 79.69 111 TYR A C 1
ATOM 872 O O . TYR A 1 111 ? 13.105 -9.336 -7.156 1.00 79.69 111 TYR A O 1
ATOM 880 N N . ALA A 1 112 ? 15.001 -10.355 -6.523 1.00 72.81 112 ALA A N 1
ATOM 881 C CA . ALA A 1 112 ? 15.675 -10.299 -7.809 1.00 72.81 112 ALA A CA 1
ATOM 882 C C . ALA A 1 112 ? 15.990 -11.710 -8.320 1.00 72.81 112 ALA A C 1
ATOM 884 O O . ALA A 1 112 ? 15.946 -12.691 -7.591 1.00 72.81 112 ALA A O 1
ATOM 885 N N . GLY A 1 113 ? 16.332 -11.827 -9.602 1.00 70.62 113 GLY A N 1
ATOM 886 C CA . GLY A 1 113 ? 16.767 -13.104 -10.183 1.00 70.62 113 GLY A CA 1
ATOM 887 C C . GLY A 1 113 ? 15.643 -14.079 -10.555 1.00 70.62 113 GLY A C 1
ATOM 888 O O . GLY A 1 113 ? 15.943 -15.129 -11.113 1.00 70.62 113 GLY A O 1
ATOM 889 N N . HIS A 1 114 ? 14.374 -13.711 -10.351 1.00 73.75 114 HIS A N 1
ATOM 890 C CA . HIS A 1 114 ? 13.200 -14.523 -10.723 1.00 73.75 114 HIS A CA 1
ATOM 891 C C . HIS A 1 114 ? 12.799 -14.421 -12.206 1.00 73.75 114 HIS A C 1
ATOM 893 O O . HIS A 1 114 ? 11.801 -15.001 -12.622 1.00 73.75 114 HIS A O 1
ATOM 899 N N . GLY A 1 115 ? 13.586 -13.714 -13.024 1.00 83.62 115 GLY A N 1
ATOM 900 C CA . GLY A 1 115 ? 13.200 -13.371 -14.396 1.00 83.62 115 GLY A CA 1
ATOM 901 C C . GLY A 1 115 ? 12.052 -12.360 -14.430 1.00 83.62 115 GLY A C 1
ATOM 902 O O . GLY A 1 115 ? 11.741 -11.738 -13.419 1.00 83.62 115 GLY A O 1
ATOM 903 N N . SER A 1 116 ? 11.458 -12.155 -15.602 1.00 88.81 116 SER A N 1
ATOM 904 C CA . SER A 1 116 ? 10.334 -11.229 -15.761 1.00 88.81 116 SER A CA 1
ATOM 905 C C . SER A 1 116 ? 9.096 -11.739 -15.018 1.00 88.81 116 SER A C 1
ATOM 907 O O . SER A 1 116 ? 8.547 -12.786 -15.359 1.00 88.81 116 SER A O 1
ATOM 909 N N . ASP A 1 117 ? 8.674 -10.998 -13.997 1.00 92.06 117 ASP A N 1
ATOM 910 C CA . ASP A 1 117 ? 7.606 -11.359 -13.0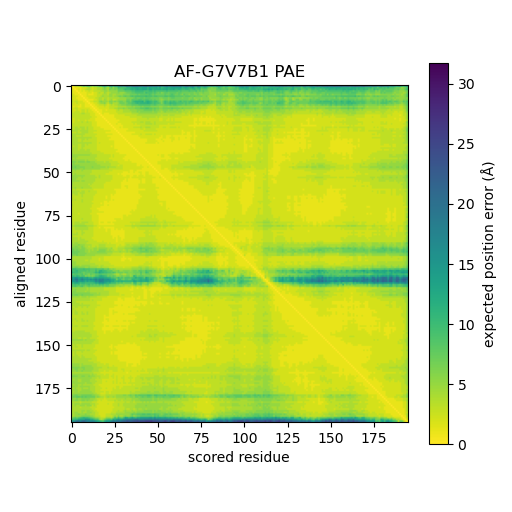56 1.00 92.06 117 ASP A CA 1
ATOM 911 C C . ASP A 1 117 ? 6.595 -10.216 -12.836 1.00 92.06 117 ASP A C 1
ATOM 913 O O . ASP A 1 117 ? 5.725 -10.298 -11.964 1.00 92.06 117 ASP A O 1
ATOM 917 N N . ALA A 1 118 ? 6.674 -9.150 -13.639 1.00 95.88 118 ALA A N 1
ATOM 918 C CA . ALA A 1 118 ? 5.675 -8.093 -13.634 1.00 95.88 118 ALA A CA 1
ATOM 919 C C . ALA A 1 118 ? 4.313 -8.578 -14.170 1.00 95.88 118 ALA A C 1
ATOM 921 O O . ALA A 1 118 ? 4.244 -9.510 -14.978 1.00 95.88 118 ALA A O 1
ATOM 922 N N . PRO A 1 119 ? 3.201 -7.940 -13.752 1.00 96.69 119 PRO A N 1
ATOM 923 C CA . PRO A 1 119 ? 1.891 -8.211 -14.330 1.00 96.69 119 PRO A CA 1
ATOM 924 C C . PRO A 1 119 ? 1.902 -8.050 -15.851 1.00 96.69 119 PRO A C 1
ATOM 926 O O . PRO A 1 119 ? 2.511 -7.119 -16.373 1.00 96.69 119 PRO A O 1
ATOM 929 N N . LYS A 1 120 ? 1.183 -8.931 -16.553 1.00 97.12 120 LYS A N 1
ATOM 930 C CA . LYS A 1 120 ? 1.048 -8.873 -18.020 1.00 97.12 120 LYS A CA 1
ATOM 931 C C . LYS A 1 120 ? 0.097 -7.778 -18.498 1.00 97.12 120 LYS A C 1
ATOM 933 O O . LYS A 1 120 ? 0.162 -7.360 -19.646 1.00 97.12 120 LYS A O 1
ATOM 938 N N . GLU A 1 121 ? -0.793 -7.343 -17.617 1.00 97.38 121 GLU A N 1
ATOM 939 C CA . GLU A 1 121 ? -1.796 -6.315 -17.859 1.00 97.38 121 GLU A CA 1
ATOM 940 C C . GLU A 1 121 ? -2.003 -5.492 -16.586 1.00 97.38 121 GLU A C 1
ATOM 942 O O . GLU A 1 121 ? -1.752 -5.969 -15.475 1.00 97.38 121 GLU A O 1
ATOM 947 N N . ILE A 1 122 ? -2.469 -4.251 -16.736 1.00 96.94 122 ILE A N 1
ATOM 948 C CA . ILE A 1 122 ? -2.709 -3.363 -15.591 1.00 96.94 122 ILE A CA 1
ATOM 949 C C . ILE A 1 122 ? -3.903 -3.820 -14.744 1.00 96.94 122 ILE A C 1
ATOM 951 O O . ILE A 1 122 ? -3.920 -3.594 -13.535 1.00 96.94 122 ILE A O 1
ATOM 955 N N . ARG A 1 123 ? -4.879 -4.521 -15.343 1.00 97.69 123 ARG A N 1
ATOM 956 C CA . ARG A 1 123 ? -6.006 -5.136 -14.626 1.00 97.69 123 ARG A CA 1
ATOM 957 C C . ARG A 1 123 ? -5.543 -6.411 -13.913 1.00 97.69 123 ARG A C 1
ATOM 959 O O . ARG A 1 123 ? -5.904 -7.524 -14.267 1.00 97.69 123 ARG A O 1
ATOM 966 N N . HIS A 1 124 ? -4.724 -6.229 -12.888 1.00 98.19 124 HIS A N 1
ATOM 967 C CA . HIS A 1 124 ? -4.132 -7.288 -12.081 1.00 98.19 124 HIS A CA 1
ATOM 968 C C . HIS A 1 124 ? -4.549 -7.143 -10.613 1.00 98.19 124 HIS A C 1
ATOM 970 O O . HIS A 1 124 ? -4.884 -6.042 -10.174 1.00 98.19 124 HIS A O 1
ATOM 976 N N . ARG A 1 125 ? -4.448 -8.220 -9.816 1.00 98.00 125 ARG A N 1
ATOM 977 C CA . ARG A 1 125 ? -4.788 -8.207 -8.374 1.00 98.00 125 ARG A CA 1
ATOM 978 C C . ARG A 1 125 ? -4.054 -7.130 -7.572 1.00 98.00 125 ARG A C 1
ATOM 980 O O . ARG A 1 125 ? -4.601 -6.587 -6.625 1.00 98.00 125 ARG A O 1
ATOM 987 N N . TYR A 1 126 ? -2.864 -6.742 -8.020 1.00 98.50 126 TYR A N 1
ATOM 988 C CA . TYR A 1 126 ? -2.110 -5.614 -7.462 1.00 98.50 126 TYR A CA 1
ATOM 989 C C . TYR A 1 126 ? -2.874 -4.285 -7.472 1.00 98.50 126 TYR A C 1
ATOM 991 O O . TYR A 1 126 ? -2.563 -3.404 -6.681 1.00 98.50 126 TYR A O 1
ATOM 999 N N . LEU A 1 127 ? -3.864 -4.133 -8.355 1.00 98.56 127 LEU A N 1
ATOM 1000 C CA . LEU A 1 127 ? -4.809 -3.019 -8.343 1.00 98.56 127 LEU A CA 1
ATOM 1001 C C . LEU A 1 127 ? -6.192 -3.480 -7.873 1.00 98.56 127 LEU A C 1
ATOM 1003 O O . LEU A 1 127 ? -6.742 -2.899 -6.942 1.00 98.56 127 LEU A O 1
ATOM 1007 N N . THR A 1 128 ? -6.739 -4.546 -8.467 1.00 98.19 128 THR A N 1
ATOM 1008 C CA . THR A 1 128 ? -8.136 -4.966 -8.245 1.00 98.19 128 THR A CA 1
ATOM 1009 C C . THR A 1 128 ? -8.397 -5.585 -6.869 1.00 98.19 128 THR A C 1
ATOM 1011 O O . THR A 1 128 ? -9.550 -5.702 -6.467 1.00 98.19 128 THR A O 1
ATOM 1014 N N . GLU A 1 129 ? -7.361 -6.005 -6.141 1.00 98.19 129 GLU A N 1
ATOM 1015 C CA . GLU A 1 129 ? -7.463 -6.489 -4.759 1.00 98.19 129 GLU A CA 1
ATOM 1016 C C . GLU A 1 129 ? -6.936 -5.435 -3.781 1.00 98.19 129 GLU A C 1
ATOM 1018 O O . GLU A 1 129 ? -7.660 -5.034 -2.867 1.00 98.19 129 GLU A O 1
ATOM 1023 N N . ASP A 1 130 ? -5.707 -4.956 -3.996 1.00 98.69 130 ASP A N 1
ATOM 1024 C CA . ASP A 1 130 ? -5.004 -4.117 -3.021 1.00 98.69 130 ASP A CA 1
ATOM 1025 C C . ASP A 1 130 ? -5.626 -2.714 -2.884 1.00 98.69 130 ASP A C 1
ATOM 1027 O O . ASP A 1 130 ? -5.686 -2.174 -1.778 1.00 98.69 130 ASP A O 1
ATOM 1031 N N . ILE A 1 131 ? -6.163 -2.116 -3.955 1.00 98.62 131 ILE A N 1
ATOM 1032 C CA . ILE A 1 131 ? -6.821 -0.804 -3.844 1.00 98.62 131 ILE A CA 1
ATOM 1033 C C . ILE A 1 131 ? -8.138 -0.901 -3.065 1.00 98.62 131 ILE A C 1
ATOM 1035 O O . ILE A 1 131 ? -8.235 -0.275 -2.005 1.00 98.62 131 ILE A O 1
ATOM 1039 N N . PRO A 1 132 ? -9.152 -1.663 -3.522 1.00 98.38 132 PRO A N 1
ATOM 1040 C CA . PRO A 1 132 ? -10.452 -1.669 -2.861 1.00 98.38 132 PRO A CA 1
ATOM 1041 C C . PRO A 1 132 ? -10.414 -2.269 -1.455 1.00 98.38 132 PRO A C 1
ATOM 1043 O O . PRO A 1 132 ? -11.253 -1.903 -0.635 1.00 98.38 132 PRO A O 1
ATOM 1046 N N . ASN A 1 133 ? -9.480 -3.179 -1.154 1.00 98.25 133 ASN A N 1
ATOM 1047 C CA . ASN A 1 133 ? -9.461 -3.878 0.134 1.00 98.25 133 ASN A CA 1
ATOM 1048 C C . ASN A 1 133 ? -8.412 -3.364 1.121 1.00 98.25 133 ASN A C 1
ATOM 1050 O O . ASN A 1 133 ? -8.546 -3.668 2.307 1.00 98.25 133 ASN A O 1
ATOM 1054 N N . LEU A 1 134 ? -7.398 -2.614 0.672 1.00 98.44 134 LEU A N 1
ATOM 1055 C CA . LEU A 1 134 ? -6.357 -2.074 1.551 1.00 98.44 134 LEU A CA 1
ATOM 1056 C C . LEU A 1 134 ? -6.343 -0.544 1.538 1.00 98.44 134 LEU A C 1
ATOM 1058 O O . LEU A 1 134 ? -6.485 0.063 2.597 1.00 98.44 134 LEU A O 1
ATOM 1062 N N . LEU A 1 135 ? -6.216 0.089 0.367 1.00 98.56 135 LEU A N 1
ATOM 1063 C CA . LEU A 1 135 ? -6.087 1.551 0.294 1.00 98.56 135 LEU A CA 1
ATOM 1064 C C . LEU A 1 135 ? -7.384 2.293 0.578 1.00 98.56 135 LEU A C 1
ATOM 1066 O O . LEU A 1 135 ? -7.363 3.263 1.325 1.00 98.56 135 LEU A O 1
ATOM 1070 N N . VAL A 1 136 ? -8.501 1.832 0.019 1.00 98.62 136 VAL A N 1
ATOM 1071 C CA . VAL A 1 136 ? -9.815 2.444 0.258 1.00 98.62 136 VAL A CA 1
ATOM 1072 C C . VAL A 1 136 ? -10.181 2.433 1.746 1.00 98.62 136 VAL A C 1
ATOM 1074 O O . VAL A 1 136 ? -10.412 3.512 2.282 1.00 98.62 136 VAL A O 1
ATOM 1077 N N . PRO A 1 137 ? -10.171 1.289 2.466 1.00 98.00 137 PRO A N 1
ATOM 1078 C CA . PRO A 1 137 ? -10.429 1.323 3.903 1.00 98.00 137 PRO A CA 1
ATOM 1079 C C . PRO A 1 137 ? -9.422 2.194 4.658 1.00 98.00 137 PRO A C 1
ATOM 1081 O O . PRO A 1 137 ? -9.819 2.911 5.571 1.00 98.00 137 PRO A O 1
ATOM 1084 N N . LEU A 1 138 ? -8.131 2.157 4.298 1.00 98.56 138 LEU A N 1
ATOM 1085 C CA . LEU A 1 138 ? -7.115 2.973 4.964 1.00 98.56 138 LEU A CA 1
ATOM 1086 C C . LEU A 1 138 ? -7.393 4.480 4.809 1.00 98.56 138 LEU A C 1
ATOM 1088 O O . LEU A 1 138 ? -7.283 5.207 5.795 1.00 98.56 138 LEU A O 1
ATOM 1092 N N . ALA A 1 139 ? -7.777 4.928 3.610 1.00 98.56 139 ALA A N 1
ATOM 1093 C CA . ALA A 1 139 ? -8.126 6.320 3.327 1.00 98.56 139 ALA A CA 1
ATOM 1094 C C . ALA A 1 139 ? -9.370 6.772 4.112 1.00 98.56 139 ALA A C 1
ATOM 1096 O O . ALA A 1 139 ? -9.356 7.839 4.716 1.00 98.56 139 ALA A O 1
ATOM 1097 N N . ASP A 1 140 ? -10.408 5.939 4.208 1.00 97.94 140 ASP A N 1
ATOM 1098 C CA . ASP A 1 140 ? -11.596 6.273 5.005 1.00 97.94 140 ASP A CA 1
ATOM 1099 C C . ASP A 1 140 ? -11.302 6.367 6.516 1.00 97.94 140 ASP A C 1
ATOM 1101 O O . ASP A 1 140 ? -11.829 7.235 7.223 1.00 97.94 140 ASP A O 1
ATOM 1105 N N . PHE A 1 141 ? -10.449 5.476 7.038 1.00 98.38 141 PHE A N 1
ATOM 1106 C CA . PHE A 1 141 ? -9.964 5.595 8.415 1.00 98.38 141 PHE A CA 1
ATOM 1107 C C . PHE A 1 141 ? -9.153 6.890 8.597 1.00 98.38 141 PHE A C 1
ATOM 1109 O O . PHE A 1 141 ? -9.250 7.530 9.645 1.00 98.38 141 PHE A O 1
ATOM 1116 N N . ALA A 1 142 ? -8.388 7.319 7.589 1.00 98.44 142 ALA A N 1
ATOM 1117 C CA . ALA A 1 142 ? -7.683 8.598 7.622 1.00 98.44 142 ALA A CA 1
ATOM 1118 C C . ALA A 1 142 ? -8.644 9.790 7.703 1.00 98.44 142 ALA A C 1
ATOM 1120 O O . ALA A 1 142 ? -8.462 10.654 8.562 1.00 98.44 142 ALA A O 1
ATOM 1121 N N . GLU A 1 143 ? -9.693 9.795 6.876 1.00 98.00 143 GLU A N 1
ATOM 1122 C CA . GLU A 1 143 ? -10.721 10.841 6.858 1.00 98.00 143 GLU A CA 1
ATOM 1123 C C . GLU A 1 143 ? -11.399 10.968 8.226 1.00 98.00 143 GLU A C 1
ATOM 1125 O O . GLU A 1 143 ? -11.462 12.058 8.796 1.00 98.00 143 GLU A O 1
ATOM 1130 N N . THR A 1 144 ? -11.792 9.840 8.824 1.00 97.94 144 THR A N 1
ATOM 1131 C CA . THR A 1 144 ? -12.390 9.820 10.171 1.00 97.94 144 THR A CA 1
ATOM 1132 C C . THR A 1 144 ? -11.447 10.385 11.238 1.00 97.94 144 THR A C 1
ATOM 1134 O O . THR A 1 144 ? -11.878 11.027 12.200 1.00 97.94 144 THR A O 1
ATOM 1137 N N . ALA A 1 145 ? -10.145 10.155 11.080 1.00 98.00 145 ALA A N 1
ATOM 1138 C CA . ALA A 1 145 ? -9.112 10.663 11.971 1.00 98.00 145 ALA A CA 1
ATOM 1139 C C . ALA A 1 145 ? -8.647 12.095 11.645 1.00 98.00 145 ALA A C 1
ATOM 1141 O O . ALA A 1 145 ? -7.799 12.621 12.370 1.00 98.00 145 ALA A O 1
ATOM 1142 N N . ASN A 1 146 ? -9.191 12.735 10.604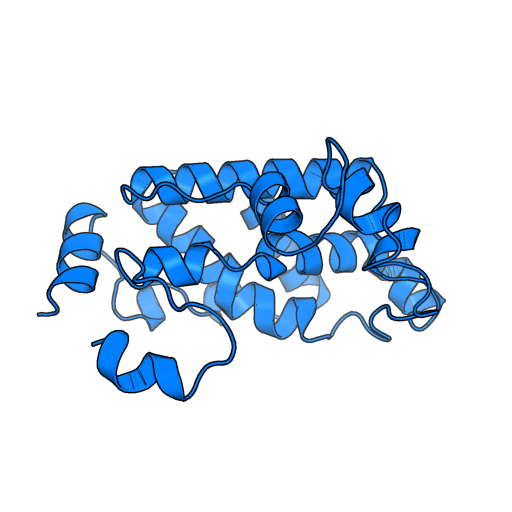 1.00 98.12 146 ASN A N 1
ATOM 1143 C CA . ASN A 1 146 ? -8.719 14.013 10.060 1.00 98.12 146 ASN A CA 1
ATOM 1144 C C . ASN A 1 146 ? -7.210 14.001 9.728 1.00 98.12 146 ASN A C 1
ATOM 1146 O O . ASN A 1 146 ? -6.490 14.962 10.005 1.00 98.12 146 ASN A O 1
ATOM 1150 N N . VAL A 1 147 ? -6.721 12.891 9.168 1.00 98.69 147 VAL A N 1
ATOM 1151 C CA . VAL A 1 147 ? -5.344 12.741 8.676 1.00 98.69 147 VAL A CA 1
ATOM 1152 C C . VAL A 1 147 ? -5.348 12.921 7.161 1.00 98.69 147 VAL A C 1
ATOM 1154 O O . VAL A 1 147 ? -6.054 12.208 6.457 1.00 98.69 147 VAL A O 1
ATOM 1157 N N . GLU A 1 148 ? -4.547 13.856 6.654 1.00 98.50 148 GLU A N 1
ATOM 1158 C CA . GLU A 1 148 ? -4.404 14.065 5.210 1.00 98.50 148 GLU A CA 1
ATOM 1159 C C . GLU A 1 148 ? -3.605 12.930 4.556 1.00 98.50 148 GLU A C 1
ATOM 1161 O O . GLU A 1 148 ? -2.544 12.539 5.047 1.00 98.50 148 GLU A O 1
ATOM 1166 N N . THR A 1 149 ? -4.097 12.439 3.417 1.00 98.69 149 THR A N 1
ATOM 1167 C CA . THR A 1 149 ? -3.503 11.312 2.680 1.00 98.69 149 THR A CA 1
ATOM 1168 C C . THR A 1 149 ? -3.309 11.590 1.186 1.00 98.69 149 THR A C 1
ATOM 1170 O O . THR A 1 149 ? -3.745 10.800 0.344 1.00 98.69 149 THR A O 1
ATOM 1173 N N . PRO A 1 150 ? -2.675 12.715 0.801 1.00 98.75 150 PRO A N 1
ATOM 1174 C CA . PRO A 1 150 ? -2.612 13.141 -0.595 1.00 98.75 150 PRO A CA 1
ATOM 1175 C C . PRO A 1 150 ? -1.983 12.103 -1.534 1.00 98.75 150 PRO A C 1
ATOM 1177 O O . PRO A 1 150 ? -2.390 12.020 -2.697 1.00 98.75 150 PRO A O 1
ATOM 1180 N N . ILE A 1 151 ? -1.012 11.305 -1.076 1.00 98.81 151 ILE A N 1
ATOM 1181 C CA . ILE A 1 151 ? -0.380 10.274 -1.906 1.00 98.81 151 ILE A CA 1
ATOM 1182 C C . ILE A 1 151 ? -1.303 9.064 -2.076 1.00 98.81 151 ILE A C 1
ATOM 1184 O O . ILE A 1 151 ? -1.534 8.650 -3.216 1.00 98.81 151 ILE A O 1
ATOM 1188 N N . ILE A 1 152 ? -1.864 8.524 -0.988 1.00 98.88 152 ILE A N 1
ATOM 1189 C CA . ILE A 1 152 ? -2.829 7.412 -1.055 1.00 98.88 152 ILE A CA 1
ATOM 1190 C C . ILE A 1 152 ? -4.035 7.806 -1.921 1.00 98.88 152 ILE A C 1
ATOM 1192 O O . ILE A 1 152 ? -4.399 7.065 -2.837 1.00 98.88 152 ILE A O 1
ATOM 1196 N N . ASP A 1 153 ? -4.606 8.993 -1.701 1.00 98.81 153 ASP A N 1
ATOM 1197 C CA . ASP A 1 153 ? -5.755 9.495 -2.459 1.00 98.81 153 ASP A CA 1
ATOM 1198 C C . ASP A 1 153 ? -5.450 9.644 -3.951 1.00 98.81 153 ASP A C 1
ATOM 1200 O O . ASP A 1 153 ? -6.274 9.279 -4.797 1.00 98.81 153 ASP A O 1
ATOM 1204 N N . SER A 1 154 ? -4.252 10.130 -4.288 1.00 98.81 154 SER A N 1
ATOM 1205 C CA . SER A 1 154 ? -3.808 10.253 -5.681 1.00 98.81 154 SER A CA 1
ATOM 1206 C C . SER A 1 154 ? -3.687 8.889 -6.357 1.00 98.81 154 SER A C 1
ATOM 1208 O O . SER A 1 154 ? -4.150 8.724 -7.486 1.00 98.81 154 SER A O 1
ATOM 1210 N N . ILE A 1 155 ? -3.110 7.897 -5.673 1.00 98.75 155 ILE A N 1
ATOM 1211 C CA . ILE A 1 155 ? -2.968 6.536 -6.208 1.00 98.75 155 ILE A CA 1
ATOM 1212 C C . ILE A 1 155 ? -4.343 5.902 -6.436 1.00 98.75 155 ILE A C 1
ATOM 1214 O O . ILE A 1 155 ? -4.588 5.373 -7.521 1.00 98.75 155 ILE A O 1
ATOM 1218 N N . ILE A 1 156 ? -5.259 5.997 -5.462 1.00 98.81 156 ILE A N 1
ATOM 1219 C CA . ILE A 1 156 ? -6.632 5.488 -5.613 1.00 98.81 156 ILE A CA 1
ATOM 1220 C C . ILE A 1 156 ? -7.309 6.154 -6.815 1.00 98.81 156 ILE A C 1
ATOM 1222 O O . ILE A 1 156 ? -7.895 5.461 -7.647 1.00 98.81 156 ILE A O 1
ATOM 1226 N N . THR A 1 157 ? -7.20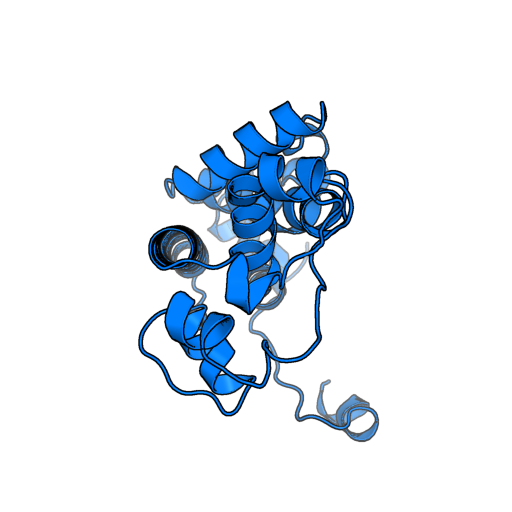7 7.480 -6.929 1.00 98.81 157 THR A N 1
ATOM 1227 C CA . THR A 1 157 ? -7.850 8.258 -7.998 1.00 98.81 157 THR A CA 1
ATOM 1228 C C . THR A 1 157 ? -7.324 7.865 -9.377 1.00 98.81 157 THR A C 1
ATOM 1230 O O . THR A 1 157 ? -8.109 7.565 -10.276 1.00 98.81 157 THR A O 1
ATOM 1233 N N . LEU A 1 158 ? -6.000 7.821 -9.546 1.00 98.81 158 LEU A N 1
ATOM 1234 C CA . LEU A 1 158 ? -5.378 7.500 -10.830 1.00 98.81 158 LEU A CA 1
ATOM 1235 C C . LEU A 1 158 ? -5.658 6.056 -11.249 1.00 98.81 158 LEU A C 1
ATOM 1237 O O . LEU A 1 158 ? -6.029 5.814 -12.394 1.00 98.81 158 LEU A O 1
ATOM 1241 N N . CYS A 1 159 ? -5.547 5.098 -10.330 1.00 98.56 159 CYS A N 1
ATOM 1242 C CA . CYS A 1 159 ? -5.848 3.705 -10.641 1.00 98.56 159 CYS A CA 1
ATOM 1243 C C . CYS A 1 159 ? -7.340 3.471 -10.914 1.00 98.56 159 CYS A C 1
ATOM 1245 O O . CYS A 1 159 ? -7.662 2.667 -11.783 1.00 98.56 159 CYS A O 1
ATOM 1247 N N . SER A 1 160 ? -8.239 4.187 -10.229 1.00 98.50 160 SER A N 1
ATOM 1248 C CA . SER A 1 160 ? -9.679 4.158 -10.534 1.00 98.50 160 SER A CA 1
ATOM 1249 C C . SER A 1 160 ? -9.944 4.607 -11.971 1.00 98.50 160 SER A C 1
ATOM 1251 O O . SER A 1 160 ? -10.680 3.950 -12.702 1.00 98.50 160 SER A O 1
ATOM 1253 N N . ALA A 1 161 ? -9.291 5.695 -12.396 1.00 98.56 161 ALA A N 1
ATOM 1254 C CA . ALA A 1 161 ? -9.407 6.218 -13.754 1.00 98.56 161 ALA A CA 1
ATOM 1255 C C . ALA A 1 161 ? -8.817 5.268 -14.808 1.00 98.56 161 ALA A C 1
ATOM 1257 O O . ALA A 1 161 ? -9.405 5.102 -15.868 1.00 98.56 161 ALA A O 1
ATOM 1258 N N . LEU A 1 162 ? -7.682 4.619 -14.523 1.00 98.00 162 LEU A N 1
ATOM 1259 C CA . LEU A 1 162 ? -7.075 3.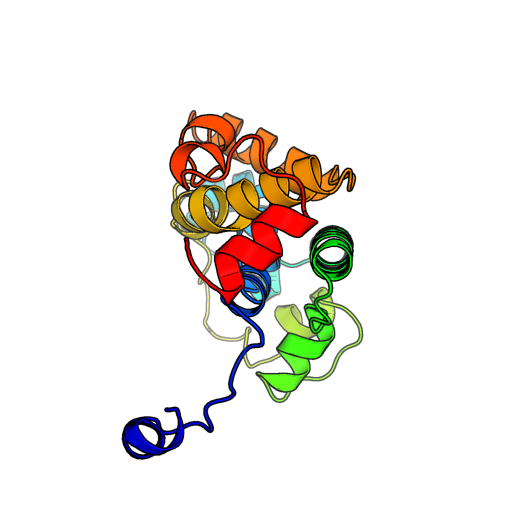656 -15.450 1.00 98.00 162 LEU A CA 1
ATOM 1260 C C . LEU A 1 162 ? -7.917 2.387 -15.644 1.00 98.00 162 LEU A C 1
ATOM 1262 O O . LEU A 1 162 ? -7.825 1.754 -16.692 1.00 98.00 162 LEU A O 1
ATOM 1266 N N . LEU A 1 163 ? -8.677 1.972 -14.627 1.00 97.81 163 LEU A N 1
ATOM 1267 C CA . LEU A 1 163 ? -9.435 0.715 -14.640 1.00 97.81 163 LEU A CA 1
ATOM 1268 C C . LEU A 1 163 ? -10.934 0.913 -14.900 1.00 97.81 163 LEU A C 1
ATOM 1270 O O . LEU A 1 163 ? -11.665 -0.084 -14.903 1.00 97.81 163 LEU A O 1
ATOM 1274 N N . ASP A 1 164 ? -11.374 2.156 -15.113 1.00 97.69 164 ASP A N 1
ATOM 1275 C CA . ASP A 1 164 ? -12.784 2.549 -15.198 1.00 97.69 164 ASP A CA 1
ATOM 1276 C C . ASP A 1 164 ? -13.612 2.003 -14.018 1.00 97.69 164 ASP A C 1
ATOM 1278 O O . ASP A 1 164 ? -14.741 1.534 -14.175 1.00 97.69 164 ASP A O 1
ATOM 1282 N N . GLU A 1 165 ? -13.030 2.026 -12.815 1.00 97.50 165 GLU A N 1
ATOM 1283 C CA . GLU A 1 165 ? -13.644 1.477 -11.609 1.00 97.50 165 GLU A CA 1
ATOM 1284 C C . GLU A 1 165 ? -13.563 2.479 -10.454 1.00 97.50 165 GLU A C 1
ATOM 1286 O O . GLU A 1 165 ? -12.463 2.837 -10.035 1.00 97.50 165 GLU A O 1
ATOM 1291 N N . PRO A 1 166 ? -14.696 2.936 -9.892 1.00 97.75 166 PRO A N 1
ATOM 1292 C CA . PRO A 1 166 ? -14.670 3.947 -8.848 1.00 97.75 166 PRO A CA 1
ATOM 1293 C C . PRO A 1 166 ? -14.381 3.319 -7.477 1.00 97.75 166 PRO A C 1
ATOM 1295 O O . PRO A 1 166 ? -15.278 3.095 -6.660 1.00 97.75 166 PRO A O 1
ATOM 1298 N N . PHE A 1 167 ? -13.105 3.030 -7.204 1.00 98.25 167 PHE A N 1
ATOM 1299 C CA . PHE A 1 167 ? -12.709 2.241 -6.035 1.00 98.25 167 PHE A CA 1
ATOM 1300 C C . PHE A 1 167 ? -13.119 2.852 -4.691 1.00 98.25 167 PHE A C 1
ATOM 1302 O O . PHE A 1 167 ? -13.439 2.095 -3.778 1.00 98.25 167 PHE A O 1
ATOM 1309 N N . LYS A 1 168 ? -13.178 4.184 -4.544 1.00 96.81 168 LYS A N 1
ATOM 1310 C CA . LYS A 1 168 ? -13.679 4.804 -3.298 1.00 96.81 168 LYS A CA 1
ATOM 1311 C C . LYS A 1 168 ? -15.124 4.384 -2.983 1.00 96.81 168 LYS A C 1
ATOM 1313 O O . LYS A 1 168 ? -15.485 4.177 -1.826 1.00 96.81 168 LYS A O 1
ATOM 1318 N N . GLU A 1 169 ? -15.942 4.175 -4.010 1.00 96.56 169 GLU A N 1
ATOM 1319 C CA . GLU A 1 169 ? -17.344 3.772 -3.868 1.00 96.56 169 GLU A CA 1
ATOM 1320 C C . GLU A 1 169 ? -17.512 2.243 -3.844 1.00 96.56 169 GLU A C 1
ATOM 1322 O O . GLU A 1 169 ? -18.340 1.704 -3.094 1.00 96.56 169 GLU A O 1
ATOM 1327 N N . THR A 1 170 ? -16.739 1.517 -4.659 1.00 96.44 170 THR A N 1
ATOM 1328 C CA . THR A 1 170 ? -16.851 0.054 -4.801 1.00 96.44 170 THR A CA 1
ATOM 1329 C C . THR A 1 170 ? -16.029 -0.722 -3.772 1.00 96.44 170 THR A C 1
ATOM 1331 O O . THR A 1 170 ? -16.417 -1.840 -3.420 1.00 96.44 170 THR A O 1
ATOM 1334 N N . GLY A 1 171 ? -14.972 -0.132 -3.224 1.00 97.25 171 GLY A N 1
ATOM 1335 C CA . GLY A 1 171 ? -14.092 -0.743 -2.236 1.00 97.25 171 GLY A CA 1
ATOM 1336 C C . GLY A 1 171 ? -14.705 -0.872 -0.844 1.00 97.25 171 GLY A C 1
ATOM 1337 O O . GLY A 1 171 ? -15.859 -0.514 -0.594 1.00 97.25 171 GLY A O 1
ATOM 1338 N N . ARG A 1 172 ? -13.915 -1.418 0.081 1.00 96.88 172 ARG A N 1
ATOM 1339 C CA . ARG A 1 172 ? -14.279 -1.725 1.468 1.00 96.88 172 ARG A CA 1
ATOM 1340 C C . ARG A 1 172 ? -14.239 -0.473 2.358 1.00 96.88 172 ARG A C 1
ATOM 1342 O O . ARG A 1 172 ? -13.543 -0.447 3.365 1.00 96.88 172 ARG A O 1
ATOM 1349 N N . ASN A 1 173 ? -14.985 0.554 1.962 1.00 96.88 173 ASN A N 1
ATOM 1350 C CA . ASN A 1 173 ? -15.161 1.803 2.707 1.00 96.88 173 ASN A CA 1
ATOM 1351 C C . ASN A 1 173 ? -15.902 1.588 4.047 1.00 96.88 173 ASN A C 1
ATOM 1353 O O . ASN A 1 173 ? -16.548 0.551 4.261 1.00 96.88 173 ASN A O 1
ATOM 1357 N N . LEU A 1 174 ? -15.828 2.562 4.960 1.00 96.25 174 LEU A N 1
ATOM 1358 C CA . LEU A 1 174 ? -16.427 2.470 6.300 1.00 96.25 174 LEU A CA 1
ATOM 1359 C C . LEU A 1 174 ? -17.944 2.291 6.243 1.00 96.25 174 LEU A C 1
ATOM 1361 O O . LEU A 1 174 ? -18.507 1.548 7.049 1.00 96.25 174 LEU A O 1
ATOM 1365 N N . LYS A 1 175 ? -18.606 2.858 5.231 1.00 96.50 175 LYS A N 1
ATOM 1366 C CA . LYS A 1 175 ? -20.032 2.620 4.978 1.00 96.50 175 LYS A CA 1
ATOM 1367 C C . LYS A 1 175 ? -20.338 1.146 4.727 1.00 96.50 175 LYS A C 1
ATOM 1369 O O . LYS A 1 175 ? -21.246 0.603 5.354 1.00 96.50 175 LYS A O 1
ATOM 1374 N N . LYS A 1 176 ? -19.575 0.464 3.868 1.00 96.25 176 LYS A N 1
ATOM 1375 C CA . LYS A 1 176 ? -19.739 -0.983 3.628 1.00 96.25 176 LYS A CA 1
ATOM 1376 C C . LYS A 1 176 ? -19.323 -1.845 4.813 1.00 96.25 176 LYS A C 1
ATOM 1378 O O . LYS A 1 176 ? -19.812 -2.963 4.944 1.00 96.25 176 LYS A O 1
ATOM 1383 N N . LEU A 1 177 ? -18.442 -1.336 5.667 1.00 93.56 177 LEU A N 1
ATOM 1384 C CA . LEU A 1 177 ? -18.070 -1.984 6.922 1.00 93.56 177 LEU A CA 1
ATOM 1385 C C . LEU A 1 177 ? -19.111 -1.792 8.037 1.00 93.56 177 LEU A C 1
ATOM 1387 O O . LEU A 1 177 ? -18.993 -2.444 9.071 1.00 93.56 177 LEU A O 1
ATOM 1391 N N . GLY A 1 178 ? -20.119 -0.930 7.845 1.00 94.19 178 GLY A N 1
ATOM 1392 C CA . GLY A 1 178 ? -21.088 -0.581 8.889 1.00 94.19 178 GLY A CA 1
ATOM 1393 C C . GLY A 1 178 ? -20.491 0.289 10.001 1.00 94.19 178 GLY A C 1
ATOM 1394 O O . GLY A 1 178 ? -20.953 0.235 11.135 1.00 94.19 178 GLY A O 1
ATOM 1395 N N . LEU A 1 179 ? -19.444 1.047 9.675 1.00 94.25 179 LEU A N 1
ATOM 1396 C CA . LEU A 1 179 ? -18.635 1.853 10.593 1.00 94.25 179 LEU A CA 1
ATOM 1397 C C . LEU A 1 179 ? -18.739 3.364 10.327 1.00 94.25 179 LEU A C 1
ATOM 1399 O O . LEU A 1 179 ? -18.083 4.153 11.001 1.00 94.25 179 LEU A O 1
ATOM 1403 N N . ASP A 1 180 ? -19.529 3.758 9.330 1.00 92.88 180 ASP A N 1
ATOM 1404 C CA . ASP A 1 180 ? -19.725 5.154 8.939 1.00 92.88 180 ASP A CA 1
ATOM 1405 C C . ASP A 1 180 ? -20.343 5.994 10.070 1.00 92.88 180 ASP A C 1
ATOM 1407 O O . ASP A 1 180 ? -21.172 5.514 10.848 1.00 92.88 180 ASP A O 1
ATOM 1411 N N . GLY A 1 181 ? -19.919 7.255 10.165 1.00 92.94 181 GLY A N 1
ATOM 1412 C CA . GLY A 1 181 ? -20.364 8.209 11.186 1.00 92.94 181 GLY A CA 1
ATOM 1413 C C . GLY A 1 181 ? -19.815 7.988 12.603 1.00 92.94 181 GLY A C 1
ATOM 1414 O O . GLY A 1 181 ? -20.160 8.757 13.502 1.00 92.94 181 GLY A O 1
ATOM 1415 N N . LEU A 1 182 ? -18.975 6.974 12.835 1.00 94.62 182 LEU A N 1
ATOM 1416 C CA . LEU A 1 182 ? -18.320 6.764 14.128 1.00 94.62 182 LEU A CA 1
ATOM 1417 C C . LEU A 1 182 ? -17.076 7.648 14.273 1.00 94.62 182 LEU A C 1
ATOM 1419 O O . LEU A 1 182 ? -16.256 7.742 13.365 1.00 94.62 182 LEU A O 1
ATOM 1423 N N . GLU A 1 183 ? -16.879 8.234 15.454 1.00 95.31 183 GLU A N 1
ATOM 1424 C CA . GLU A 1 183 ? -15.612 8.886 15.793 1.00 95.31 183 GLU A CA 1
ATOM 1425 C C . GLU A 1 183 ? -14.518 7.837 16.067 1.00 95.31 183 GLU A C 1
ATOM 1427 O O . GLU A 1 183 ? -14.803 6.708 16.475 1.00 95.31 183 GLU A O 1
ATOM 1432 N N . VAL A 1 184 ? -13.240 8.221 15.942 1.00 95.81 184 VAL A N 1
ATOM 1433 C CA . VAL A 1 184 ? -12.075 7.341 16.190 1.00 95.81 184 VAL A CA 1
ATOM 1434 C C . VAL A 1 184 ? -12.190 6.557 17.504 1.00 95.81 184 VAL A C 1
ATOM 1436 O O . VAL A 1 184 ? -11.932 5.353 17.538 1.00 95.81 184 VAL A O 1
ATOM 1439 N N . LYS A 1 185 ? -12.614 7.212 18.592 1.00 95.38 185 LYS A N 1
ATOM 1440 C CA . LYS A 1 185 ? -12.766 6.573 19.911 1.00 95.38 185 LYS A CA 1
ATOM 1441 C C . LYS A 1 185 ? -13.817 5.452 19.900 1.00 95.38 185 LYS A C 1
ATOM 1443 O O . LYS A 1 185 ? -13.615 4.414 20.531 1.00 95.38 185 LYS A O 1
ATOM 1448 N N . ASP A 1 186 ? -14.918 5.662 19.182 1.00 94.31 186 ASP A N 1
ATOM 1449 C CA . ASP A 1 186 ? -16.046 4.740 19.120 1.00 94.31 186 ASP A CA 1
ATOM 1450 C C . ASP A 1 186 ? -15.731 3.586 18.166 1.00 94.31 186 ASP A C 1
ATOM 1452 O O . ASP A 1 186 ? -16.048 2.442 18.483 1.00 94.31 186 ASP A O 1
ATOM 1456 N N . LEU A 1 187 ? -14.989 3.851 17.083 1.00 95.06 187 LEU A N 1
ATOM 1457 C CA . LEU A 1 187 ? -14.409 2.822 16.215 1.00 95.06 187 LEU A CA 1
ATOM 1458 C C . LEU A 1 187 ? -13.480 1.884 16.982 1.00 95.06 187 LEU A C 1
ATOM 1460 O O . LEU A 1 187 ? -13.650 0.669 16.919 1.00 95.06 187 LEU A O 1
ATOM 1464 N N . ILE A 1 188 ? -12.512 2.430 17.726 1.00 94.50 188 ILE A N 1
ATOM 1465 C CA . ILE A 1 188 ? -11.577 1.616 18.518 1.00 94.50 188 ILE A CA 1
ATOM 1466 C C . ILE A 1 188 ? -12.352 0.778 19.534 1.00 94.50 188 ILE A C 1
ATOM 1468 O O . ILE A 1 188 ? -12.129 -0.428 19.638 1.00 94.50 188 ILE A O 1
ATOM 1472 N N . ARG A 1 189 ? -13.308 1.393 20.242 1.00 93.75 189 ARG A N 1
ATOM 1473 C CA . ARG A 1 189 ? -14.151 0.683 21.208 1.00 93.75 189 ARG A CA 1
ATOM 1474 C C . ARG A 1 189 ? -14.934 -0.452 20.548 1.00 93.75 189 ARG A C 1
ATOM 1476 O O . ARG A 1 189 ? -14.942 -1.552 21.096 1.00 93.75 189 ARG A O 1
ATOM 1483 N N . TYR A 1 190 ? -15.569 -0.189 19.409 1.00 93.00 190 TYR A N 1
ATOM 1484 C CA . TYR A 1 190 ? -16.325 -1.183 18.651 1.00 93.00 190 TYR A CA 1
ATOM 1485 C C . TYR A 1 190 ? -15.435 -2.353 18.221 1.00 93.00 190 TYR A C 1
ATOM 1487 O O . TYR A 1 190 ? -15.788 -3.515 18.401 1.00 93.00 190 TYR A O 1
ATOM 1495 N N . ILE A 1 191 ? -14.242 -2.051 17.715 1.00 91.69 191 ILE A N 1
ATOM 1496 C CA . ILE A 1 191 ? -13.281 -3.042 17.230 1.00 91.69 191 ILE A CA 1
ATOM 1497 C C . ILE A 1 191 ? -12.748 -3.934 18.357 1.00 91.69 191 ILE A C 1
ATOM 1499 O O . ILE A 1 191 ? -12.533 -5.127 18.149 1.00 91.69 191 ILE A O 1
ATOM 1503 N N . GLU A 1 192 ? -12.526 -3.374 19.545 1.00 90.44 192 GLU A N 1
ATOM 1504 C CA . GLU A 1 192 ? -11.965 -4.115 20.678 1.00 90.44 192 GLU A CA 1
ATOM 1505 C C . GLU A 1 192 ? -13.017 -4.884 21.485 1.00 90.44 192 GLU A C 1
ATOM 1507 O O . GLU A 1 192 ? -12.689 -5.900 22.098 1.00 90.44 192 GLU A O 1
ATOM 1512 N N . LYS A 1 193 ? -14.264 -4.399 21.528 1.00 86.81 193 LYS A N 1
ATOM 1513 C CA . LYS A 1 193 ? -15.294 -4.926 22.441 1.00 86.81 193 LYS A CA 1
ATOM 1514 C C . LYS A 1 193 ? -16.531 -5.488 21.747 1.00 86.81 193 LYS A C 1
ATOM 1516 O O . LYS A 1 193 ? -17.299 -6.180 22.407 1.00 86.81 193 LYS A O 1
ATOM 1521 N N . GLY A 1 194 ? -16.719 -5.229 20.456 1.00 76.56 194 GLY A N 1
ATOM 1522 C CA . GLY A 1 194 ? -17.998 -5.453 19.786 1.00 76.56 194 GLY A CA 1
ATOM 1523 C C . GLY A 1 194 ? -19.073 -4.461 20.250 1.00 76.56 194 GLY A C 1
ATOM 1524 O O . GLY A 1 194 ? -18.754 -3.405 20.804 1.00 76.56 194 GLY A O 1
ATOM 1525 N N . TYR A 1 195 ? -20.340 -4.806 19.996 1.00 55.44 195 TYR A N 1
ATOM 1526 C CA . TYR A 1 195 ? -21.515 -4.085 20.505 1.00 55.44 195 TYR A CA 1
ATOM 1527 C C . TYR A 1 195 ? -21.712 -4.284 22.012 1.00 55.44 195 TYR A C 1
ATOM 1529 O O . TYR A 1 195 ? -21.582 -5.440 22.475 1.00 55.44 195 TYR A O 1
#

Solvent-accessible surface area (backbone atoms only — not comparable to full-atom values): 11007 Å² total; per-residue (Å²): 109,69,83,80,51,42,89,82,43,101,57,92,81,74,88,63,95,41,69,62,58,57,63,74,62,52,60,59,53,40,50,37,42,55,36,48,65,79,33,40,70,56,20,64,76,51,51,12,73,40,32,43,38,40,69,45,32,40,70,70,51,20,51,50,33,53,52,37,40,50,38,53,52,52,40,36,45,74,71,75,42,90,74,74,50,67,61,57,43,49,48,71,75,37,103,58,71,66,95,44,53,24,40,45,34,27,70,27,69,92,55,32,90,78,57,61,65,29,57,53,45,80,94,30,60,50,43,76,43,32,37,23,68,42,45,28,30,51,51,45,55,15,57,60,62,74,44,84,45,72,60,56,52,48,51,53,52,52,53,20,64,75,66,79,38,65,35,75,77,74,21,53,21,40,65,80,70,75,51,60,94,49,50,60,71,54,48,54,46,38,70,73,64,51,132

Radius of gyration: 17.55 Å; Cα contacts (8 Å, |Δi|>4): 269; chains: 1; bounding box: 42×40×47 Å

InterPro domains:
  IPR003421 Opine dehydrogenase [PF02317] (16-162)
  IPR008927 6-phosphogluconate dehydrogenase-like, C-terminal domain superfamily [SSF48179] (18-191)
  IPR013328 6-phosphogluconate dehydrogenase, domain 2 [G3DSA:1.10.1040.10] (26-181)

Foldseek 3Di:
DCVVCVVVDPDDDDDDPFVVLVLLQDLLLLQQLLLCLQCQVVLAVVLQQDQSQQPSCDPVSQVLSQVLQVLSCVLCVLLVHDYDGPVRVLVVVDVADDDISNRSGNVDPVSDDPGRDGHSHSPDCSLVVSLQERLLQSVLSCVLSVRDRVSSVVSLVSSCVVVVHNSNVVGPHCVVVVNPPDHSVVVSCCRNPND

Mean predicted aligned error: 3.43 Å

Nearest PDB structures (foldseek):
  1bg6-assembly1_A-2  TM=9.562E-01  e=3.849E-12  Arthrobacter sp. 1C
  3c7c-assembly1_B  TM=7.653E-01  e=1.909E-04  Pecten maximus
  2za8-assembly1_A  TM=3.105E-01  e=2.238E+00  Equus caballus
  5d8q-assembly1_I  TM=2.368E-01  e=1.593E+00  Pseudomonas aeruginosa PAO1
  7pfj-assembly1_A  TM=3.053E-01  e=5.108E+00  Synechococcus sp. CC9311

Sequence (195 aa):
MINDIQEYFPIPLRAAKNVLEIGFSNMNMIVHPTTVLLNAGRIESTGGDFRFYTDGVTPSVGKLQELMDKERLQIARAYGLNLLSAIEWIKTAYPVEGESIYELLAKNPVYAGHGSDAPKEIRHRYLTEDIPNLLVPLADFAETANVETPIIDSIITLCSALLDEPFKETGRNLKKLGLDGLEVKDLIRYIEKGY

pLDDT: mean 95.37, std 5.56, range [55.44, 98.88]

Secondary structure (DSSP, 8-state):
-GGGTGGG-SS-----SSHHHHHHT-THHHHHHHHHHHTHHHHHHHTS-S-TTTTT--HHHHHHHHHHHHHHHHHHHHTT--PPPHHHHHHHHSS---SSHHHHHHS-TTTSSS-S-S-SSSSSHHHHTHIIIIIHHHHHHHHHTT---HHHHHHHHHHHHHHT--HHHHS--HHHHT-TT--HHHHHHHHHH--